Protein AF-A0A090RMS3-F1 (afdb_monomer_lite)

Structure (mmCIF, N/CA/C/O backbone):
data_AF-A0A090RMS3-F1
#
_entry.id   AF-A0A090RMS3-F1
#
loop_
_atom_site.group_PDB
_atom_site.id
_atom_site.type_symbol
_atom_site.label_atom_id
_atom_site.label_alt_id
_atom_site.label_comp_id
_atom_site.label_asym_id
_atom_site.label_entity_id
_atom_site.label_seq_id
_atom_site.pdbx_PDB_ins_code
_atom_site.Cartn_x
_atom_site.Cartn_y
_atom_site.Cartn_z
_atom_site.occupancy
_atom_site.B_iso_or_equiv
_atom_site.auth_seq_id
_atom_site.auth_comp_id
_atom_site.auth_asym_id
_atom_site.auth_atom_id
_atom_site.pdbx_PDB_model_num
ATOM 1 N N . MET A 1 1 ? 6.002 -16.166 -21.044 1.00 26.89 1 MET A N 1
ATOM 2 C CA . MET A 1 1 ? 5.099 -15.813 -19.920 1.00 26.89 1 MET A CA 1
ATOM 3 C C . MET A 1 1 ? 5.908 -15.580 -18.630 1.00 26.89 1 MET A C 1
ATOM 5 O O . MET A 1 1 ? 5.354 -15.642 -17.543 1.00 26.89 1 MET A O 1
ATOM 9 N N . ASP A 1 2 ? 7.188 -15.193 -18.742 1.00 26.11 2 ASP A N 1
ATOM 10 C CA . ASP A 1 2 ? 8.171 -15.178 -17.636 1.00 26.11 2 ASP A CA 1
ATOM 11 C C . ASP A 1 2 ? 8.419 -13.795 -17.006 1.00 26.11 2 ASP A C 1
ATOM 13 O O . ASP A 1 2 ? 9.359 -13.600 -16.235 1.00 26.11 2 ASP A O 1
ATOM 17 N N . ASN A 1 3 ? 7.560 -12.822 -17.318 1.00 30.72 3 ASN A N 1
ATOM 18 C CA . ASN A 1 3 ? 7.738 -11.411 -16.959 1.00 30.72 3 ASN A CA 1
ATOM 19 C C . ASN A 1 3 ? 7.060 -11.007 -15.637 1.00 30.72 3 ASN A C 1
ATOM 21 O O . ASN A 1 3 ? 7.037 -9.831 -15.305 1.00 30.72 3 ASN A O 1
ATOM 25 N N . ILE A 1 4 ? 6.468 -11.935 -14.881 1.00 33.97 4 ILE A N 1
ATOM 26 C CA . ILE A 1 4 ? 5.675 -11.594 -13.681 1.00 33.97 4 ILE A CA 1
ATOM 27 C C . ILE A 1 4 ? 6.559 -11.519 -12.416 1.00 33.97 4 ILE A C 1
ATOM 29 O O . ILE A 1 4 ? 6.212 -10.837 -11.455 1.00 33.97 4 ILE A O 1
ATOM 33 N N . ALA A 1 5 ? 7.732 -12.162 -12.421 1.00 37.56 5 ALA A N 1
ATOM 34 C CA . ALA A 1 5 ? 8.555 -12.384 -11.225 1.00 37.56 5 ALA A CA 1
ATOM 35 C C . ALA A 1 5 ? 9.869 -11.581 -11.176 1.00 37.56 5 ALA A C 1
ATOM 37 O O . ALA A 1 5 ? 10.739 -11.903 -10.373 1.00 37.56 5 ALA A O 1
ATOM 38 N N . ARG A 1 6 ? 10.059 -10.592 -12.061 1.00 45.12 6 ARG A N 1
ATOM 39 C CA . ARG A 1 6 ? 11.358 -9.901 -12.218 1.00 45.12 6 ARG A CA 1
ATOM 40 C C . ARG A 1 6 ? 11.391 -8.489 -11.636 1.00 45.12 6 ARG A C 1
ATOM 42 O O . ARG A 1 6 ? 12.469 -7.946 -11.428 1.00 45.12 6 ARG A O 1
ATOM 49 N N . GLY A 1 7 ? 10.220 -7.948 -11.305 1.00 41.78 7 GLY A N 1
ATOM 50 C CA . GLY A 1 7 ? 10.084 -6.725 -10.530 1.00 41.78 7 GLY A CA 1
ATOM 51 C C . GLY A 1 7 ? 9.006 -5.779 -11.052 1.00 41.78 7 GLY A C 1
ATOM 52 O O . GLY A 1 7 ? 8.755 -5.684 -12.259 1.00 41.78 7 GLY A O 1
ATOM 53 N N . ASN A 1 8 ? 8.330 -5.100 -10.128 1.00 48.28 8 ASN A N 1
ATOM 54 C CA . ASN A 1 8 ? 7.220 -4.182 -10.407 1.00 48.28 8 ASN A CA 1
ATOM 55 C C . ASN A 1 8 ? 7.571 -2.712 -10.104 1.00 48.28 8 ASN A C 1
ATOM 57 O O . ASN A 1 8 ? 6.679 -1.864 -10.072 1.00 48.28 8 ASN A O 1
ATOM 61 N N . GLY A 1 9 ? 8.850 -2.404 -9.859 1.00 46.12 9 GLY A N 1
ATOM 62 C CA . GLY A 1 9 ? 9.309 -1.092 -9.395 1.00 46.12 9 GLY A CA 1
ATOM 63 C C . GLY A 1 9 ? 9.297 -0.913 -7.871 1.00 46.12 9 GLY A C 1
ATOM 64 O O . GLY A 1 9 ? 9.899 0.033 -7.369 1.00 46.12 9 GLY A O 1
ATOM 65 N N . TRP A 1 10 ? 8.614 -1.785 -7.120 1.00 44.09 10 TRP A N 1
ATOM 66 C CA . TRP A 1 10 ? 8.520 -1.702 -5.655 1.00 44.09 10 TRP A CA 1
ATOM 67 C C . TRP A 1 10 ? 9.470 -2.706 -5.001 1.00 44.09 10 TRP A C 1
ATOM 69 O O . TRP A 1 10 ? 10.186 -2.375 -4.054 1.00 44.09 10 TRP A O 1
ATOM 79 N N . ILE A 1 11 ? 9.474 -3.924 -5.546 1.00 47.50 11 ILE A N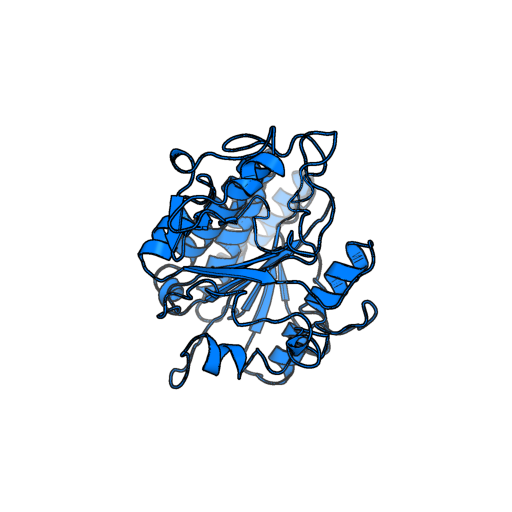 1
ATOM 80 C CA . ILE A 1 11 ? 10.413 -5.001 -5.251 1.00 47.50 11 ILE A CA 1
ATOM 81 C C . ILE A 1 11 ? 10.989 -5.437 -6.587 1.00 47.50 11 ILE A C 1
ATOM 83 O O . ILE A 1 11 ? 10.237 -5.783 -7.497 1.00 47.50 11 ILE A O 1
ATOM 87 N N . GLU A 1 12 ? 12.309 -5.418 -6.693 1.00 50.00 12 GLU A N 1
ATOM 88 C CA . GLU A 1 12 ? 13.023 -5.799 -7.908 1.00 50.00 12 GLU A CA 1
ATOM 89 C C . GLU A 1 12 ? 13.744 -7.120 -7.660 1.00 50.00 12 GLU A C 1
ATOM 91 O O . GLU A 1 12 ? 14.338 -7.306 -6.597 1.00 50.00 12 GLU A O 1
ATOM 96 N N . ARG A 1 13 ? 13.681 -8.070 -8.597 1.00 46.72 13 ARG A N 1
ATOM 97 C CA . ARG A 1 13 ? 14.414 -9.331 -8.449 1.00 46.72 13 ARG A CA 1
ATOM 98 C C . ARG A 1 13 ? 15.858 -9.139 -8.879 1.00 46.72 13 ARG A C 1
ATOM 100 O O . ARG A 1 13 ? 16.141 -8.760 -10.008 1.00 46.72 13 ARG A O 1
ATOM 107 N N . GLY A 1 14 ? 16.771 -9.517 -8.005 1.00 44.31 14 GLY A N 1
ATOM 108 C CA . GLY A 1 14 ? 18.167 -9.731 -8.322 1.00 44.31 14 GLY A CA 1
ATOM 109 C C . GLY A 1 14 ? 18.814 -10.768 -7.414 1.00 44.31 14 GLY A C 1
ATOM 110 O O . GLY A 1 14 ? 19.308 -10.366 -6.366 1.00 44.31 14 GLY A O 1
ATOM 111 N N . GLY A 1 15 ? 18.777 -12.045 -7.837 1.00 41.50 15 GLY A N 1
ATOM 112 C CA . GLY A 1 15 ? 19.202 -13.289 -7.159 1.00 41.50 15 GLY A CA 1
ATOM 113 C C . GLY A 1 15 ? 20.584 -13.282 -6.466 1.00 41.50 15 GLY A C 1
ATOM 114 O O . GLY A 1 15 ? 21.172 -12.245 -6.165 1.00 41.50 15 GLY A O 1
ATOM 115 N N . ALA A 1 16 ? 21.174 -14.464 -6.243 1.00 40.12 16 ALA A N 1
ATOM 116 C CA . ALA A 1 16 ? 22.593 -14.558 -5.845 1.00 40.12 16 ALA A CA 1
ATOM 117 C C . ALA A 1 16 ? 23.506 -13.796 -6.838 1.00 40.12 16 ALA A C 1
ATOM 119 O O . ALA A 1 16 ? 24.461 -13.125 -6.441 1.00 40.12 16 ALA A O 1
ATOM 120 N N . GLN A 1 17 ? 23.100 -13.794 -8.110 1.00 49.03 17 GLN A N 1
ATOM 121 C CA . GLN A 1 17 ? 23.452 -12.824 -9.141 1.00 49.03 17 GLN A CA 1
ATOM 122 C C . GLN A 1 17 ? 22.177 -12.075 -9.553 1.00 49.03 17 GLN A C 1
ATOM 124 O O . GLN A 1 17 ? 21.109 -12.675 -9.669 1.00 49.03 17 GLN A O 1
ATOM 129 N N . PHE A 1 18 ? 22.278 -10.759 -9.723 1.00 58.44 18 PHE A N 1
ATOM 130 C CA . PHE A 1 18 ? 21.165 -9.916 -10.151 1.00 58.44 18 PHE A CA 1
ATOM 131 C C . PHE A 1 18 ? 20.670 -10.374 -11.538 1.00 58.44 18 PHE A C 1
ATOM 133 O O . PHE A 1 18 ? 21.512 -10.663 -12.383 1.00 58.44 18 PHE A O 1
ATOM 140 N N . ASP A 1 19 ? 19.354 -10.504 -11.764 1.00 64.19 19 ASP A N 1
ATOM 141 C CA . ASP A 1 19 ? 18.813 -11.054 -13.021 1.00 64.19 19 ASP A CA 1
ATOM 142 C C . ASP A 1 19 ? 19.238 -10.157 -14.196 1.00 64.19 19 ASP A C 1
ATOM 144 O O . ASP A 1 19 ? 18.819 -9.004 -14.286 1.00 64.19 19 ASP A O 1
ATOM 148 N N . GLU A 1 20 ? 20.098 -10.657 -15.087 1.00 66.75 20 GLU A N 1
ATOM 149 C CA . GLU A 1 20 ? 20.646 -9.864 -16.195 1.00 66.75 20 GLU A CA 1
ATOM 150 C C . GLU A 1 20 ? 19.565 -9.408 -17.185 1.00 66.75 20 GLU A C 1
ATOM 152 O O . GLU A 1 20 ? 19.703 -8.369 -17.837 1.00 66.75 20 GLU A O 1
ATOM 157 N N . ASP A 1 21 ? 18.455 -10.141 -17.278 1.00 74.62 21 ASP A N 1
ATOM 158 C CA . ASP A 1 21 ? 17.339 -9.771 -18.140 1.00 74.62 21 ASP A CA 1
ATOM 159 C C . ASP A 1 21 ? 16.498 -8.627 -17.551 1.00 74.62 21 ASP A C 1
ATOM 161 O O . ASP A 1 21 ? 15.764 -7.979 -18.299 1.00 74.62 21 ASP A O 1
ATOM 165 N N . TYR A 1 22 ? 16.604 -8.326 -16.249 1.00 77.31 22 TYR A N 1
ATOM 166 C CA . TYR A 1 22 ? 15.941 -7.157 -15.654 1.00 77.31 22 TYR A CA 1
ATOM 167 C C . TYR A 1 22 ? 16.378 -5.865 -16.351 1.00 77.31 22 TYR A C 1
ATOM 169 O O . TYR A 1 22 ? 15.537 -5.056 -16.744 1.00 77.31 22 TYR A O 1
ATOM 177 N N . TYR A 1 23 ? 17.683 -5.704 -16.591 1.00 82.38 23 TYR A N 1
ATOM 178 C CA . TYR A 1 23 ? 18.215 -4.532 -17.291 1.00 82.38 23 TYR A CA 1
ATOM 179 C C . TYR A 1 23 ? 17.787 -4.489 -18.761 1.00 82.38 23 TYR A C 1
ATOM 181 O O . TYR A 1 23 ? 17.567 -3.407 -19.301 1.00 82.38 23 TYR A O 1
ATOM 189 N N . LYS A 1 24 ? 17.605 -5.652 -19.403 1.00 84.88 24 LYS A N 1
ATOM 190 C CA . LYS A 1 24 ? 17.073 -5.726 -20.775 1.00 84.88 24 LYS A CA 1
ATOM 191 C C . LYS A 1 24 ? 15.608 -5.294 -20.836 1.00 84.88 24 LYS A C 1
ATOM 193 O O . LYS A 1 24 ? 15.201 -4.653 -21.798 1.00 84.88 24 LYS A O 1
ATOM 198 N N . LEU A 1 25 ? 14.820 -5.642 -19.818 1.00 85.06 25 LEU A N 1
ATOM 199 C CA . LEU A 1 25 ? 13.408 -5.269 -19.713 1.00 85.06 25 LEU A CA 1
ATOM 200 C C . LEU A 1 25 ? 13.214 -3.798 -19.318 1.00 85.06 25 LEU A C 1
ATOM 202 O O . LEU A 1 25 ? 12.207 -3.205 -19.697 1.00 85.06 25 LEU A O 1
ATOM 206 N N . ARG A 1 26 ? 14.155 -3.206 -18.574 1.00 86.88 26 ARG A N 1
ATOM 207 C CA . ARG A 1 26 ? 14.083 -1.825 -18.067 1.00 86.88 26 ARG A CA 1
ATOM 208 C C . ARG A 1 26 ? 15.324 -1.011 -18.458 1.00 86.88 26 ARG A C 1
ATOM 210 O O . ARG A 1 26 ? 16.092 -0.613 -17.584 1.00 86.88 26 ARG A O 1
ATOM 217 N N . PRO A 1 27 ? 15.543 -0.743 -19.754 1.00 87.81 27 PRO A N 1
ATOM 218 C CA . PRO A 1 27 ? 16.773 -0.110 -20.222 1.00 87.81 27 PRO A CA 1
ATOM 219 C C . PRO A 1 27 ? 17.002 1.300 -19.659 1.00 87.81 27 PRO A C 1
ATOM 221 O O . PRO A 1 27 ? 18.153 1.722 -19.577 1.00 87.81 27 PRO A O 1
ATOM 224 N N . SER A 1 28 ? 15.950 2.039 -19.277 1.00 87.00 28 SER A N 1
ATOM 225 C CA . SER A 1 28 ? 16.085 3.402 -18.742 1.00 87.00 28 SER A CA 1
ATOM 226 C C . SER A 1 28 ? 15.627 3.564 -17.291 1.00 87.00 28 SER A C 1
ATOM 228 O O . SER A 1 28 ? 16.061 4.505 -16.623 1.00 87.00 28 SER A O 1
ATOM 230 N N . ILE A 1 29 ? 14.788 2.652 -16.788 1.00 86.62 29 ILE A N 1
ATOM 231 C CA . ILE A 1 29 ? 14.244 2.711 -15.420 1.00 86.62 29 ILE A CA 1
ATOM 232 C C . ILE A 1 29 ? 14.720 1.581 -14.495 1.00 86.62 29 ILE A C 1
ATOM 234 O O . ILE A 1 29 ? 14.183 1.431 -13.397 1.00 86.62 29 ILE A O 1
ATOM 238 N N . ALA A 1 30 ? 15.697 0.772 -14.909 1.00 87.56 30 ALA A N 1
ATOM 239 C CA . ALA A 1 30 ? 16.328 -0.203 -14.025 1.00 87.56 30 ALA A CA 1
ATOM 240 C C . ALA A 1 30 ? 17.118 0.490 -12.906 1.00 87.56 30 ALA A C 1
ATOM 242 O O . ALA A 1 30 ? 17.843 1.456 -13.147 1.00 87.56 30 ALA A O 1
ATOM 243 N N . MET A 1 31 ? 17.025 -0.047 -11.689 1.00 87.50 31 MET A N 1
ATOM 244 C CA . MET A 1 31 ? 17.943 0.290 -10.599 1.00 87.50 31 MET A CA 1
ATOM 245 C C . MET A 1 31 ? 19.070 -0.732 -10.518 1.00 87.50 31 MET A C 1
ATOM 247 O O . MET A 1 31 ? 18.846 -1.931 -10.692 1.00 87.50 31 MET A O 1
ATOM 251 N N . SER A 1 32 ? 20.277 -0.262 -10.220 1.00 85.88 32 SER A N 1
ATOM 252 C CA . SER A 1 32 ? 21.410 -1.143 -9.968 1.00 85.88 32 SER A CA 1
ATOM 253 C C . SER A 1 32 ? 21.335 -1.769 -8.572 1.00 85.88 32 SER A C 1
ATOM 255 O O . SER A 1 32 ? 20.678 -1.256 -7.663 1.00 85.88 32 SER A O 1
ATOM 257 N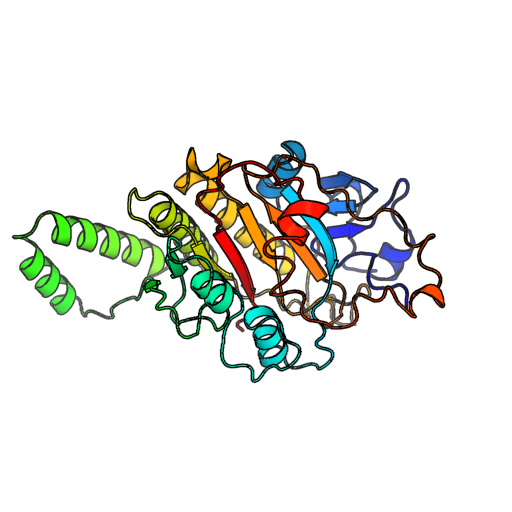 N . LYS A 1 33 ? 22.019 -2.902 -8.374 1.00 83.50 33 LYS A N 1
ATOM 258 C CA . LYS A 1 33 ? 21.998 -3.644 -7.100 1.00 83.50 33 LYS A CA 1
ATOM 259 C C . LYS A 1 33 ? 22.431 -2.787 -5.902 1.00 83.50 33 LYS A C 1
ATOM 261 O O . LYS A 1 33 ? 21.875 -2.935 -4.821 1.00 83.50 33 LYS A O 1
ATOM 266 N N . ASP A 1 34 ? 23.398 -1.896 -6.093 1.00 86.19 34 ASP A N 1
ATOM 267 C CA . ASP A 1 34 ? 23.923 -0.968 -5.083 1.00 86.19 34 ASP A CA 1
ATOM 268 C C . ASP A 1 34 ? 22.949 0.165 -4.716 1.00 86.19 34 ASP A C 1
ATOM 270 O O . ASP A 1 34 ? 23.066 0.756 -3.644 1.00 86.19 34 ASP A O 1
ATOM 274 N N . GLN A 1 35 ? 21.953 0.440 -5.563 1.00 87.56 35 GLN A N 1
ATOM 275 C CA . GLN A 1 35 ? 20.899 1.420 -5.286 1.00 87.56 35 GLN A CA 1
ATOM 276 C C . GLN A 1 35 ? 19.746 0.842 -4.454 1.00 87.56 35 GLN A C 1
ATOM 278 O O . GLN A 1 35 ? 18.932 1.599 -3.920 1.00 87.56 35 GLN A O 1
ATOM 283 N N . LEU A 1 36 ? 19.651 -0.485 -4.352 1.00 88.31 36 LEU A N 1
ATOM 284 C CA . LEU A 1 36 ? 18.554 -1.193 -3.700 1.00 88.31 36 LEU A CA 1
ATOM 285 C C . LEU A 1 36 ? 18.913 -1.603 -2.268 1.00 88.31 36 LEU A C 1
ATOM 287 O O . LEU A 1 36 ? 20.053 -1.930 -1.949 1.00 88.31 36 LEU A O 1
ATOM 291 N N . GLN A 1 37 ? 17.902 -1.643 -1.402 1.00 89.69 37 GLN A N 1
ATOM 292 C CA . GLN A 1 37 ? 18.026 -2.227 -0.068 1.00 89.69 37 GLN A CA 1
ATOM 293 C C . GLN A 1 37 ? 17.886 -3.757 -0.181 1.00 89.69 37 GLN A C 1
ATOM 295 O O . GLN A 1 37 ? 16.850 -4.229 -0.653 1.00 89.69 37 GLN A O 1
ATOM 300 N N . PRO A 1 38 ? 18.889 -4.559 0.207 1.00 87.75 38 PRO A N 1
ATOM 301 C CA . PRO A 1 38 ? 18.910 -5.987 -0.099 1.00 87.75 38 PRO A CA 1
ATOM 302 C C . PRO A 1 38 ? 17.873 -6.782 0.707 1.00 87.75 38 PRO A C 1
ATOM 304 O O . PRO A 1 38 ? 17.866 -6.771 1.935 1.00 87.75 38 PRO A O 1
ATOM 307 N N . LEU A 1 39 ? 17.031 -7.536 0.009 1.00 82.31 39 LEU A N 1
ATOM 308 C CA . LEU A 1 39 ? 16.129 -8.534 0.578 1.00 82.31 39 LEU A CA 1
ATOM 309 C C . LEU A 1 39 ? 16.715 -9.947 0.417 1.00 82.31 39 LEU A C 1
ATOM 311 O O . LEU A 1 39 ? 17.761 -10.154 -0.200 1.00 82.31 39 LEU A O 1
ATOM 315 N N . SER A 1 40 ? 16.035 -10.932 1.004 1.00 73.75 40 SER A N 1
ATOM 316 C CA . SER A 1 40 ? 16.360 -12.350 0.810 1.00 73.75 40 SER A CA 1
ATOM 317 C C . SER A 1 40 ? 16.178 -12.759 -0.649 1.00 73.75 40 SER A C 1
ATOM 319 O O . SER A 1 40 ? 15.520 -12.066 -1.425 1.00 73.75 40 SER A O 1
ATOM 321 N N . ASP A 1 41 ? 16.789 -13.890 -1.013 1.00 70.94 41 ASP A N 1
ATOM 322 C CA . ASP A 1 41 ? 16.543 -14.576 -2.288 1.00 70.94 41 ASP A CA 1
ATOM 323 C C . ASP A 1 41 ? 16.901 -13.758 -3.528 1.00 70.94 41 ASP A C 1
ATOM 325 O O . ASP A 1 41 ? 16.445 -14.011 -4.645 1.00 70.94 41 ASP A O 1
ATOM 329 N N . GLY A 1 42 ? 17.764 -12.773 -3.285 1.00 70.88 42 GLY A N 1
ATOM 330 C CA . GLY A 1 42 ? 18.124 -11.753 -4.226 1.00 70.88 42 GLY A CA 1
ATOM 331 C C . GLY A 1 42 ? 16.897 -11.029 -4.747 1.00 70.88 42 GLY A C 1
ATOM 332 O O . GLY A 1 42 ? 16.523 -11.122 -5.908 1.00 70.88 42 GLY A O 1
ATOM 333 N N . PHE A 1 43 ? 16.252 -10.297 -3.861 1.00 79.69 43 PHE A N 1
ATOM 334 C CA . PHE A 1 43 ? 15.389 -9.195 -4.234 1.00 79.69 43 PHE A CA 1
ATOM 335 C C . PHE A 1 43 ? 15.971 -7.912 -3.647 1.00 79.69 43 PHE A C 1
ATOM 337 O O . PHE A 1 43 ? 16.781 -7.943 -2.721 1.00 79.69 43 PHE A O 1
ATOM 344 N N . GLY A 1 44 ? 15.577 -6.773 -4.193 1.00 83.94 44 GLY A N 1
ATOM 345 C CA . GLY A 1 44 ? 15.928 -5.456 -3.697 1.00 83.94 44 GLY A CA 1
ATOM 346 C C . GLY A 1 44 ? 14.668 -4.650 -3.435 1.00 83.94 44 GLY A C 1
ATOM 347 O O . GLY A 1 44 ? 13.787 -4.563 -4.291 1.00 83.94 44 GLY A O 1
ATOM 348 N N . LEU A 1 45 ? 14.580 -4.061 -2.248 1.00 88.62 45 LEU A N 1
ATOM 349 C CA . LEU A 1 45 ? 13.550 -3.098 -1.902 1.00 88.62 45 LEU A CA 1
ATOM 350 C C . LEU A 1 45 ? 13.990 -1.703 -2.345 1.00 88.62 45 LEU A C 1
ATOM 352 O O . LEU A 1 45 ? 15.145 -1.308 -2.166 1.00 88.62 45 LEU A O 1
ATOM 356 N N . HIS A 1 46 ? 13.053 -0.937 -2.890 1.00 93.00 46 HIS A N 1
ATOM 357 C CA . HIS A 1 46 ? 13.311 0.437 -3.299 1.00 93.00 46 HIS A CA 1
ATOM 358 C C . HIS A 1 46 ? 13.832 1.299 -2.118 1.00 93.00 46 HIS A C 1
ATOM 360 O O . HIS A 1 46 ? 13.223 1.291 -1.044 1.00 93.00 46 HIS A O 1
ATOM 366 N N . PRO A 1 47 ? 14.893 2.119 -2.285 1.00 93.94 47 PRO A N 1
ATOM 367 C CA . PRO A 1 47 ? 15.544 2.852 -1.184 1.00 93.94 47 PRO A CA 1
ATOM 368 C C . PRO A 1 47 ? 14.679 3.936 -0.519 1.00 93.94 47 PRO A C 1
ATOM 370 O O . PRO A 1 47 ? 15.016 4.430 0.556 1.00 93.94 47 PRO A O 1
ATOM 373 N N . ALA A 1 48 ? 13.565 4.315 -1.145 1.00 95.06 48 ALA A N 1
ATOM 374 C CA . ALA A 1 48 ? 12.548 5.192 -0.554 1.00 95.06 48 ALA A CA 1
ATOM 375 C C . ALA A 1 48 ? 11.804 4.552 0.637 1.00 95.06 48 ALA A C 1
ATOM 377 O O . ALA A 1 48 ? 11.282 5.276 1.480 1.00 95.06 48 ALA A O 1
ATOM 378 N N . LEU A 1 49 ? 11.773 3.218 0.722 1.00 95.50 49 LEU A N 1
ATOM 379 C CA . LEU A 1 49 ? 11.087 2.447 1.764 1.00 95.50 49 LEU A CA 1
ATOM 380 C C . LEU A 1 49 ? 12.010 2.174 2.967 1.00 95.50 49 LEU A C 1
ATOM 382 O O . LEU A 1 49 ? 12.244 1.028 3.356 1.00 95.50 49 LEU A O 1
ATOM 386 N N . LYS A 1 50 ? 12.607 3.235 3.522 1.00 96.50 50 LYS A N 1
ATOM 387 C CA . LYS A 1 50 ? 13.655 3.130 4.551 1.00 96.50 50 LYS A CA 1
ATOM 388 C C . LYS A 1 50 ? 13.139 2.505 5.844 1.00 96.50 50 LYS A C 1
ATOM 390 O O . LYS A 1 50 ? 13.809 1.640 6.406 1.00 96.50 50 LYS A O 1
ATOM 395 N N . ASN A 1 51 ? 11.963 2.922 6.309 1.00 96.94 51 ASN A N 1
ATOM 396 C CA . ASN A 1 51 ? 11.377 2.403 7.542 1.00 96.94 51 ASN A CA 1
ATOM 397 C C . ASN A 1 51 ? 10.894 0.963 7.353 1.00 96.94 51 ASN A C 1
ATOM 399 O O . ASN A 1 51 ? 11.167 0.107 8.193 1.00 96.94 51 ASN A O 1
ATOM 403 N N . VAL A 1 52 ? 10.254 0.665 6.218 1.00 94.50 52 VAL A N 1
ATOM 404 C CA . VAL A 1 52 ? 9.840 -0.709 5.888 1.00 94.50 52 VAL A CA 1
ATOM 405 C C . VAL A 1 52 ? 11.047 -1.644 5.815 1.00 94.50 52 VAL A C 1
ATOM 407 O O . VAL A 1 52 ? 10.978 -2.764 6.319 1.00 94.50 52 VAL A O 1
ATOM 410 N N . TYR A 1 53 ? 12.175 -1.192 5.260 1.00 94.75 53 TYR A N 1
ATOM 411 C CA . TYR A 1 53 ? 13.405 -1.981 5.252 1.00 94.75 53 TYR A CA 1
ATOM 412 C C . TYR A 1 53 ? 13.929 -2.267 6.666 1.00 94.75 53 TYR A C 1
ATOM 414 O O . TYR A 1 53 ? 14.249 -3.413 6.983 1.00 94.75 53 TYR A O 1
ATOM 422 N N . GLN A 1 54 ? 13.951 -1.265 7.552 1.00 95.38 54 GLN A N 1
ATOM 423 C CA . GLN A 1 54 ? 14.309 -1.482 8.958 1.00 95.38 54 GLN A CA 1
ATOM 424 C C . GLN A 1 54 ? 13.382 -2.508 9.626 1.00 95.38 54 GLN A C 1
ATOM 426 O O . GLN A 1 54 ? 13.838 -3.355 10.393 1.00 95.38 54 GLN A O 1
ATOM 431 N N . TRP A 1 55 ? 12.082 -2.480 9.321 1.00 92.81 55 TRP A N 1
ATOM 432 C CA . TRP A 1 55 ? 11.133 -3.460 9.853 1.00 92.81 55 TRP A CA 1
ATOM 433 C C . TRP A 1 55 ? 11.354 -4.849 9.269 1.00 92.81 55 TRP A C 1
ATOM 435 O O . TRP A 1 55 ? 11.265 -5.826 10.006 1.00 92.81 55 TRP A O 1
ATOM 445 N N . TYR A 1 56 ? 11.710 -4.957 7.990 1.00 88.38 56 TYR A N 1
ATOM 446 C CA . TYR A 1 56 ? 12.109 -6.225 7.382 1.00 88.38 56 TYR A CA 1
ATOM 447 C C . TYR A 1 56 ? 13.321 -6.827 8.111 1.00 88.38 56 TYR A C 1
ATOM 449 O O . TYR A 1 56 ? 13.276 -7.990 8.514 1.00 88.38 56 TYR A O 1
ATOM 457 N N . GLN A 1 57 ? 14.352 -6.021 8.398 1.00 90.25 57 GLN A N 1
ATOM 458 C CA . GLN A 1 57 ? 15.513 -6.449 9.194 1.00 90.25 57 GLN A CA 1
ATOM 459 C C . GLN A 1 57 ? 15.123 -6.894 10.617 1.00 90.25 57 GLN A C 1
ATOM 461 O O . GLN A 1 57 ? 15.727 -7.807 11.176 1.00 90.25 57 GLN A O 1
ATOM 466 N N . GLN A 1 58 ? 14.074 -6.294 11.186 1.00 89.44 58 GLN A N 1
ATOM 467 C CA . GLN A 1 58 ? 13.501 -6.651 12.490 1.00 89.44 58 GLN A CA 1
ATOM 468 C C . GLN A 1 58 ? 12.496 -7.817 12.427 1.00 89.44 58 GLN A C 1
ATOM 470 O O . GLN A 1 58 ? 11.893 -8.145 13.448 1.00 89.44 58 GLN A O 1
ATOM 475 N N . LYS A 1 59 ? 12.295 -8.449 11.260 1.00 85.62 59 LYS A N 1
ATOM 476 C CA . LYS A 1 59 ? 11.277 -9.494 11.014 1.00 85.62 59 LYS A CA 1
ATOM 477 C C . LYS A 1 59 ? 9.829 -9.026 11.243 1.00 85.62 59 LYS A C 1
ATOM 479 O O . LYS A 1 59 ? 8.940 -9.832 11.498 1.00 85.62 59 LYS A O 1
ATOM 484 N N . GLN A 1 60 ? 9.602 -7.722 11.115 1.00 85.81 60 GLN A N 1
ATOM 485 C CA . GLN A 1 60 ? 8.315 -7.026 11.217 1.00 85.81 60 GLN A CA 1
ATOM 486 C C . GLN A 1 60 ? 7.776 -6.571 9.851 1.00 85.81 60 GLN A C 1
ATOM 488 O O . GLN A 1 60 ? 6.822 -5.796 9.790 1.00 85.81 60 GLN A O 1
ATOM 493 N N . ALA A 1 61 ? 8.389 -7.017 8.753 1.00 86.19 61 ALA A N 1
ATOM 494 C CA . ALA A 1 61 ? 7.871 -6.850 7.402 1.00 86.19 61 ALA A CA 1
ATOM 495 C C . ALA A 1 61 ? 8.212 -8.068 6.535 1.00 86.19 61 ALA A C 1
ATOM 497 O O . ALA A 1 61 ? 9.247 -8.708 6.716 1.00 86.19 61 ALA A O 1
ATOM 498 N N . GLY A 1 62 ? 7.329 -8.368 5.592 1.00 82.25 62 GLY A N 1
ATOM 499 C CA . GLY A 1 62 ? 7.443 -9.423 4.601 1.00 82.25 62 GLY A CA 1
ATOM 500 C C . GLY A 1 62 ? 6.660 -9.051 3.348 1.00 82.25 62 GLY A C 1
ATOM 501 O O . GLY A 1 62 ? 5.816 -8.150 3.359 1.00 82.25 62 GLY A O 1
ATOM 502 N N . PHE A 1 63 ? 6.956 -9.744 2.255 1.00 78.44 63 PHE A N 1
ATOM 503 C CA . PHE A 1 63 ? 6.434 -9.390 0.945 1.00 78.44 63 PHE A CA 1
ATOM 504 C C . PHE A 1 63 ? 5.931 -10.629 0.213 1.00 78.44 63 PHE A C 1
ATOM 506 O O . PHE A 1 63 ? 6.541 -11.693 0.288 1.00 78.44 63 PHE A O 1
ATOM 513 N N . VAL A 1 64 ? 4.836 -10.477 -0.526 1.00 73.44 64 VAL A N 1
ATOM 514 C CA . VAL A 1 64 ? 4.340 -11.484 -1.465 1.00 73.44 64 VAL A CA 1
ATOM 515 C C . VAL A 1 64 ? 4.498 -10.907 -2.862 1.00 73.44 64 VAL A C 1
ATOM 517 O O . VAL A 1 64 ? 3.744 -10.022 -3.257 1.00 73.44 64 VAL A O 1
ATOM 520 N N . HIS A 1 65 ? 5.503 -11.377 -3.596 1.00 70.88 65 HIS A N 1
ATOM 521 C CA . HIS A 1 65 ? 5.732 -10.976 -4.982 1.00 70.88 65 HIS A CA 1
ATOM 522 C C . HIS A 1 65 ? 4.862 -11.810 -5.930 1.00 70.88 65 HIS A C 1
ATOM 524 O O . HIS A 1 65 ? 4.561 -12.970 -5.659 1.00 70.88 65 HIS A O 1
ATOM 530 N N . ALA A 1 66 ? 4.516 -11.221 -7.076 1.00 69.38 66 ALA A N 1
ATOM 531 C CA . ALA A 1 66 ? 3.837 -11.863 -8.196 1.00 69.38 66 ALA A CA 1
ATOM 532 C C . ALA A 1 66 ? 2.419 -12.306 -7.818 1.00 69.38 66 ALA A C 1
ATOM 534 O O . ALA A 1 66 ? 1.886 -13.276 -8.353 1.00 69.38 66 ALA A O 1
ATOM 535 N N . CYS A 1 67 ? 1.798 -11.563 -6.899 1.00 65.56 67 CYS A N 1
ATOM 536 C CA . CYS A 1 67 ? 0.395 -11.719 -6.563 1.00 65.56 67 CYS A CA 1
ATOM 537 C C . CYS A 1 67 ? -0.481 -10.891 -7.510 1.00 65.56 67 CYS A C 1
ATOM 539 O O . CYS A 1 67 ? -0.089 -9.815 -7.955 1.00 65.56 67 CYS A O 1
ATOM 541 N N . ALA A 1 68 ? -1.688 -11.382 -7.775 1.00 67.75 68 ALA A N 1
ATOM 542 C CA . ALA A 1 68 ? -2.732 -10.667 -8.498 1.00 67.75 68 ALA A CA 1
ATOM 543 C C . ALA A 1 68 ? -4.104 -11.184 -8.055 1.00 67.75 68 ALA A C 1
ATOM 545 O O . ALA A 1 68 ? -4.227 -12.318 -7.582 1.00 67.75 68 ALA A O 1
ATOM 546 N N . THR A 1 69 ? -5.143 -10.375 -8.253 1.00 71.06 69 THR A N 1
ATOM 547 C CA . THR A 1 69 ? -6.528 -10.849 -8.147 1.00 71.06 69 THR A CA 1
ATOM 548 C C . THR A 1 69 ? -6.862 -11.795 -9.309 1.00 71.06 69 THR A C 1
ATOM 550 O O . THR A 1 69 ? -6.049 -12.020 -10.208 1.00 71.06 69 THR A O 1
ATOM 553 N N . GLY A 1 70 ? -8.065 -12.376 -9.319 1.00 68.00 70 GLY A N 1
ATOM 554 C CA . GLY A 1 70 ? -8.564 -13.157 -10.459 1.00 68.00 70 GLY A CA 1
ATOM 555 C C . GLY A 1 70 ? -8.976 -12.310 -11.668 1.00 68.00 70 GLY A C 1
ATOM 556 O O . GLY A 1 70 ? -9.221 -12.862 -12.736 1.00 68.00 70 GLY A O 1
ATOM 557 N N . TYR A 1 71 ? -9.041 -10.988 -11.512 1.00 74.06 71 TYR A N 1
ATOM 558 C CA . TYR A 1 71 ? -9.533 -10.067 -12.526 1.00 74.06 71 TYR A CA 1
ATOM 559 C C . TYR A 1 71 ? -8.518 -9.888 -13.664 1.00 74.06 71 TYR A C 1
ATOM 561 O O . TYR A 1 71 ? -7.310 -9.802 -13.432 1.00 74.06 71 TYR A O 1
ATOM 569 N N . ARG A 1 72 ? -8.990 -9.913 -14.913 1.00 76.75 72 ARG A N 1
ATOM 570 C CA . ARG A 1 72 ? -8.132 -9.905 -16.117 1.00 76.75 72 ARG A CA 1
ATOM 571 C C . ARG A 1 72 ? -8.485 -8.815 -17.123 1.00 76.75 72 ARG A C 1
ATOM 573 O O . ARG A 1 72 ? -7.815 -8.704 -18.147 1.00 76.75 72 ARG A O 1
ATOM 580 N N . GLU A 1 73 ? -9.506 -8.019 -16.840 1.00 81.31 73 GLU A N 1
ATOM 581 C CA . GLU A 1 73 ? -9.867 -6.878 -17.675 1.00 81.31 73 GLU A CA 1
ATOM 582 C C . GLU A 1 73 ? -9.057 -5.630 -17.284 1.00 81.31 73 GLU A C 1
ATOM 584 O O . GLU A 1 73 ? -8.198 -5.670 -16.403 1.00 81.31 73 GLU A O 1
ATOM 589 N N . ARG A 1 74 ? -9.281 -4.517 -17.993 1.00 74.38 74 ARG A N 1
ATOM 590 C CA . ARG A 1 74 ? -8.461 -3.296 -17.887 1.00 74.38 74 ARG A CA 1
ATOM 591 C C . ARG A 1 74 ? -9.109 -2.161 -17.086 1.00 74.38 74 ARG A C 1
ATOM 593 O O . ARG A 1 74 ? -8.531 -1.081 -17.027 1.00 74.38 74 ARG A O 1
ATOM 600 N N . SER A 1 75 ? -10.283 -2.377 -16.489 1.00 83.44 75 SER A N 1
ATOM 601 C CA . SER A 1 75 ? -10.942 -1.367 -15.646 1.00 83.44 75 SER A CA 1
ATOM 602 C C . SER A 1 75 ? -10.390 -1.419 -14.220 1.00 83.44 75 SER A C 1
ATOM 604 O O . SER A 1 75 ? -10.571 -2.420 -13.524 1.00 83.44 75 SER A O 1
ATOM 606 N N . HIS A 1 76 ? -9.730 -0.336 -13.794 1.00 75.88 76 HIS A N 1
ATOM 607 C CA . HIS A 1 76 ? -9.252 -0.157 -12.416 1.00 75.88 76 HIS A CA 1
ATOM 608 C C . HIS A 1 76 ? -10.397 -0.181 -11.411 1.00 75.88 76 HIS A C 1
ATOM 610 O O . HIS A 1 76 ? -10.291 -0.847 -10.390 1.00 75.88 76 HIS A O 1
ATOM 616 N N . PHE A 1 77 ? -11.520 0.464 -11.735 1.00 83.88 77 PHE A N 1
ATOM 617 C CA . PHE A 1 77 ? -12.698 0.492 -10.869 1.00 83.88 77 PHE A CA 1
ATOM 618 C C . PHE A 1 77 ? -13.202 -0.915 -10.548 1.00 83.88 77 PHE A C 1
ATOM 620 O O . PHE A 1 77 ? -13.492 -1.228 -9.398 1.00 83.88 77 PHE A O 1
ATOM 627 N N . ASP A 1 78 ? -13.283 -1.786 -11.549 1.00 86.19 78 ASP A N 1
ATOM 628 C CA . ASP A 1 78 ? -13.802 -3.138 -11.354 1.00 86.19 78 ASP A CA 1
ATOM 629 C C . ASP A 1 78 ? -12.749 -4.070 -10.742 1.00 86.19 78 ASP A C 1
ATOM 631 O O . ASP A 1 78 ? -13.076 -4.886 -9.880 1.00 86.19 78 ASP A O 1
ATOM 635 N N . GLY A 1 79 ? -11.468 -3.889 -11.084 1.00 81.00 79 GLY A N 1
ATOM 636 C CA . GLY A 1 79 ? -10.364 -4.577 -10.413 1.00 81.00 79 GLY A CA 1
ATOM 637 C C . GLY A 1 79 ? -10.296 -4.247 -8.920 1.00 81.00 79 GLY A C 1
ATOM 638 O O . GLY A 1 79 ? -10.135 -5.150 -8.094 1.00 81.00 79 GLY A O 1
ATOM 639 N N . GLN A 1 80 ? -10.484 -2.973 -8.568 1.00 81.94 80 GLN A N 1
ATOM 640 C CA . GLN A 1 80 ? -10.566 -2.506 -7.189 1.00 81.94 80 GLN A CA 1
ATOM 641 C C . GLN A 1 80 ? -11.749 -3.161 -6.478 1.00 81.94 80 GLN A C 1
ATOM 643 O O . GLN A 1 80 ? -11.571 -3.731 -5.404 1.00 81.94 80 GLN A O 1
ATOM 648 N N . LYS A 1 81 ? -12.940 -3.169 -7.090 1.00 84.69 81 LYS A N 1
ATOM 649 C CA . LYS A 1 81 ? -14.103 -3.838 -6.494 1.00 84.69 81 LYS A CA 1
ATOM 650 C C . LYS A 1 81 ? -13.851 -5.324 -6.263 1.00 84.69 81 LYS A C 1
ATOM 652 O O . LYS A 1 81 ? -14.194 -5.821 -5.199 1.00 84.69 81 LYS A O 1
ATOM 657 N N . VAL A 1 82 ? -13.201 -6.021 -7.195 1.00 81.62 82 VAL A N 1
ATOM 658 C CA . VAL A 1 82 ? -12.800 -7.428 -7.025 1.00 81.62 82 VAL A CA 1
ATOM 659 C C . VAL A 1 82 ? -11.843 -7.610 -5.841 1.00 81.62 82 VAL A C 1
ATOM 661 O O . VAL A 1 82 ? -11.995 -8.555 -5.066 1.00 81.62 82 VAL A O 1
ATOM 664 N N . LEU A 1 83 ? -10.873 -6.712 -5.657 1.00 82.50 83 LEU A N 1
ATOM 665 C CA . LEU A 1 83 ? -9.973 -6.753 -4.502 1.00 82.50 83 LEU A CA 1
ATOM 666 C C . LEU A 1 83 ? -10.718 -6.490 -3.181 1.00 82.50 83 LEU A C 1
ATOM 668 O O . LEU A 1 83 ? -10.489 -7.174 -2.183 1.00 82.50 83 LEU A O 1
ATOM 672 N N . GLU A 1 84 ? -11.642 -5.534 -3.181 1.00 83.25 84 GLU A N 1
ATOM 673 C CA . GLU A 1 84 ? -12.368 -5.085 -1.993 1.00 83.25 84 GLU A CA 1
ATOM 674 C C . GLU A 1 84 ? -13.520 -6.008 -1.585 1.00 83.25 84 GLU A C 1
ATOM 676 O O . GLU A 1 84 ? -13.711 -6.304 -0.404 1.00 83.25 84 GLU A O 1
ATOM 681 N N . ASN A 1 85 ? -14.278 -6.533 -2.543 1.00 83.88 85 ASN A N 1
ATOM 682 C CA . ASN A 1 85 ? -15.315 -7.524 -2.277 1.00 83.88 85 ASN A CA 1
ATOM 683 C C . ASN A 1 85 ? -14.739 -8.939 -2.164 1.00 83.88 85 ASN A C 1
ATOM 685 O O . ASN A 1 85 ? -15.360 -9.801 -1.538 1.00 83.88 85 ASN A O 1
ATOM 689 N N . GLY A 1 86 ? -13.542 -9.183 -2.702 1.00 79.31 86 GLY A N 1
ATOM 690 C CA . GLY A 1 86 ? -12.835 -10.453 -2.589 1.00 79.31 86 GLY A CA 1
ATOM 691 C C . GLY A 1 86 ? -13.426 -11.604 -3.413 1.00 79.31 86 GLY A C 1
ATOM 692 O O . GLY A 1 86 ? -13.164 -12.778 -3.132 1.00 79.31 86 GLY A O 1
ATOM 693 N N . THR A 1 87 ? -14.264 -11.294 -4.393 1.00 80.56 87 THR A N 1
ATOM 694 C CA . THR A 1 87 ? -14.904 -12.256 -5.297 1.00 80.56 87 THR A CA 1
ATOM 695 C C . THR A 1 87 ? -14.303 -12.145 -6.699 1.00 80.56 87 THR A C 1
ATOM 697 O O . THR A 1 87 ? -13.342 -11.419 -6.914 1.00 80.56 87 THR A O 1
ATOM 700 N N . THR A 1 88 ? -14.818 -12.896 -7.668 1.00 79.19 88 THR A N 1
ATOM 701 C CA . THR A 1 88 ? -14.463 -12.713 -9.087 1.00 79.19 88 THR A CA 1
ATOM 702 C C . THR A 1 88 ? -15.390 -11.744 -9.811 1.00 79.19 88 THR A C 1
ATOM 704 O O . THR A 1 88 ? -15.133 -11.424 -10.965 1.00 79.19 88 THR A O 1
ATOM 707 N N . ASP A 1 89 ? -16.470 -11.320 -9.155 1.00 83.00 89 ASP A N 1
ATOM 708 C CA . ASP A 1 89 ? -17.500 -10.456 -9.710 1.00 83.00 89 ASP A CA 1
ATOM 709 C C . ASP A 1 89 ? -17.307 -9.025 -9.179 1.00 83.00 89 ASP A C 1
ATOM 711 O O . ASP A 1 89 ? -17.448 -8.796 -7.973 1.00 83.00 89 ASP A O 1
ATOM 715 N N . PRO A 1 90 ? -16.990 -8.038 -10.032 1.00 85.19 90 PRO A N 1
ATOM 716 C CA . PRO A 1 90 ? -16.837 -6.657 -9.591 1.00 85.19 90 PRO A CA 1
ATOM 717 C C . PRO A 1 90 ? -18.146 -6.036 -9.085 1.00 85.19 90 PRO A C 1
ATOM 719 O O . PRO A 1 90 ? -18.099 -5.020 -8.401 1.00 85.19 90 PRO A O 1
ATOM 722 N N . PHE A 1 91 ? -19.310 -6.624 -9.366 1.00 91.00 91 PHE A N 1
ATOM 723 C CA . PHE A 1 91 ? -20.608 -6.084 -8.953 1.00 91.00 91 PHE A CA 1
ATOM 724 C C . PHE A 1 91 ? -21.099 -6.622 -7.602 1.00 91.00 91 PHE A C 1
ATOM 726 O O . PHE A 1 91 ? -22.178 -6.245 -7.144 1.00 91.00 91 PHE A O 1
ATOM 733 N N . GLY A 1 92 ? -20.299 -7.453 -6.924 1.00 88.81 92 GLY A N 1
ATOM 734 C CA . GLY A 1 92 ? -20.583 -7.908 -5.566 1.00 88.81 92 GLY A CA 1
ATOM 735 C C . GLY A 1 92 ? -20.710 -6.726 -4.585 1.00 88.81 92 GLY A C 1
ATOM 736 O O . GLY A 1 92 ? -19.735 -5.988 -4.426 1.00 88.81 92 GLY A O 1
ATOM 737 N N . PRO A 1 93 ? -21.854 -6.556 -3.890 1.00 91.12 93 PRO A N 1
ATOM 738 C CA . PRO A 1 93 ? -22.141 -5.349 -3.106 1.00 91.12 93 PRO A CA 1
ATOM 739 C C . PRO A 1 93 ? -21.555 -5.367 -1.687 1.00 91.12 93 PRO A C 1
ATOM 741 O O . PRO A 1 93 ? -21.644 -4.374 -0.973 1.00 91.12 93 PRO A O 1
ATOM 744 N N . ILE A 1 94 ? -20.990 -6.498 -1.253 1.00 88.06 94 ILE A N 1
ATOM 745 C CA . ILE A 1 94 ? -20.507 -6.690 0.117 1.00 88.06 94 ILE A CA 1
ATOM 746 C C . ILE A 1 94 ? -18.993 -6.887 0.109 1.00 88.06 94 ILE A C 1
ATOM 748 O O . ILE A 1 94 ? -18.474 -7.816 -0.517 1.00 88.06 94 ILE A O 1
ATOM 752 N N . GLY A 1 95 ? -18.300 -6.063 0.885 1.00 87.75 95 GLY A N 1
ATOM 753 C CA . GLY A 1 95 ? -16.874 -6.150 1.154 1.00 87.75 95 GLY A CA 1
ATOM 754 C C . GLY A 1 95 ? -16.472 -7.404 1.912 1.00 87.75 95 GLY A C 1
ATOM 755 O O . GLY A 1 95 ? -17.185 -7.868 2.808 1.00 87.75 95 GLY A O 1
ATOM 756 N N . TRP A 1 96 ? -15.298 -7.961 1.611 1.00 83.88 96 TRP A N 1
ATOM 757 C CA . TRP A 1 96 ? -14.853 -9.154 2.333 1.00 83.88 96 TRP A CA 1
ATOM 758 C C . TRP A 1 96 ? -14.531 -8.874 3.802 1.00 83.88 96 TRP A C 1
ATOM 760 O O . TRP A 1 96 ? -14.738 -9.758 4.637 1.00 83.88 96 TRP A O 1
ATOM 770 N N . MET A 1 97 ? -14.080 -7.660 4.141 1.00 82.62 97 MET A N 1
ATOM 771 C CA . MET A 1 97 ? -13.849 -7.286 5.536 1.00 82.62 97 MET A CA 1
ATOM 772 C C . MET A 1 97 ? -15.178 -7.149 6.278 1.00 82.62 97 MET A C 1
ATOM 774 O O . MET A 1 97 ? -15.279 -7.596 7.416 1.00 82.62 97 MET A O 1
ATOM 778 N N . ASN A 1 98 ? -16.227 -6.630 5.633 1.00 89.06 98 ASN A N 1
ATOM 779 C CA . ASN A 1 98 ? -17.559 -6.609 6.241 1.00 89.06 98 ASN A CA 1
ATOM 780 C C . ASN A 1 98 ? -18.079 -8.028 6.522 1.00 89.06 98 ASN A C 1
ATOM 782 O O . ASN A 1 98 ? -18.517 -8.320 7.635 1.00 89.06 98 ASN A O 1
ATOM 786 N N . ARG A 1 99 ? -17.912 -8.958 5.567 1.00 86.81 99 ARG A N 1
ATOM 787 C CA . ARG A 1 99 ? -18.225 -10.381 5.801 1.00 86.81 99 ARG A CA 1
ATOM 788 C C . ARG A 1 99 ? -17.412 -10.971 6.952 1.00 86.81 99 ARG A C 1
ATOM 790 O O . ARG A 1 99 ? -17.939 -11.770 7.718 1.00 86.81 99 ARG A O 1
ATOM 797 N N . PHE A 1 100 ? -16.143 -10.589 7.097 1.00 81.31 100 PHE A N 1
ATOM 798 C CA . PHE A 1 100 ? -15.325 -11.013 8.233 1.00 81.31 100 PHE A CA 1
ATOM 799 C C . PHE A 1 100 ? -15.874 -10.477 9.563 1.00 81.31 100 PHE A C 1
ATOM 801 O O . PHE A 1 100 ? -16.050 -11.265 10.496 1.00 81.31 100 PHE A O 1
ATOM 808 N N . LEU A 1 101 ? -16.209 -9.184 9.634 1.00 80.94 101 LEU A N 1
ATOM 809 C CA . LEU A 1 101 ? -16.816 -8.555 10.812 1.00 80.94 101 LEU A CA 1
ATOM 810 C C . LEU A 1 101 ? -18.115 -9.259 11.227 1.00 80.94 101 LEU A C 1
ATOM 812 O O . LEU A 1 101 ? -18.343 -9.467 12.417 1.00 80.94 101 LEU A O 1
ATOM 816 N N . ALA A 1 102 ? -18.919 -9.718 10.263 1.00 82.75 102 ALA A N 1
ATOM 817 C CA . ALA A 1 102 ? -20.152 -10.460 10.535 1.00 82.75 102 ALA A CA 1
ATOM 818 C C . ALA A 1 102 ? -19.906 -11.792 11.267 1.00 82.75 102 ALA A C 1
ATOM 820 O O . ALA A 1 102 ? -20.786 -12.277 11.968 1.00 82.75 102 ALA A O 1
ATOM 821 N N . THR A 1 103 ? -18.708 -12.373 11.140 1.00 79.50 103 THR A N 1
ATOM 822 C CA . THR A 1 103 ? -18.316 -13.604 11.852 1.00 79.50 103 THR A CA 1
ATOM 823 C C . THR A 1 103 ? -17.598 -13.342 13.178 1.00 79.50 103 THR A C 1
ATOM 825 O O . THR A 1 103 ? -17.322 -14.287 13.916 1.00 79.50 103 THR A O 1
ATOM 828 N N . GLN A 1 104 ? -17.245 -12.086 13.472 1.00 74.69 104 GLN A N 1
ATOM 829 C CA . GLN A 1 104 ? -16.438 -11.686 14.625 1.00 74.69 104 GLN A CA 1
ATOM 830 C C . GLN A 1 104 ? -17.075 -10.475 15.325 1.00 74.69 104 GLN A C 1
ATOM 832 O O . GLN A 1 104 ? -16.543 -9.370 15.283 1.00 74.69 104 GLN A O 1
ATOM 837 N N . HIS A 1 105 ? -18.205 -10.686 16.005 1.00 70.69 105 HIS A N 1
ATOM 838 C CA . HIS A 1 105 ? -19.032 -9.613 16.584 1.00 70.69 105 HIS A CA 1
ATOM 839 C C . HIS A 1 105 ? -18.335 -8.703 17.616 1.00 70.69 105 HIS A C 1
ATOM 841 O O . HIS A 1 105 ? -18.860 -7.645 17.944 1.00 70.69 105 HIS A O 1
ATOM 847 N N . SER A 1 106 ? -17.166 -9.092 18.138 1.00 76.19 106 SER A N 1
ATOM 848 C CA . SER A 1 106 ? -16.351 -8.254 19.031 1.00 76.19 106 SER A CA 1
ATOM 849 C C . SER A 1 106 ? -15.423 -7.281 18.295 1.00 76.19 106 SER A C 1
ATOM 851 O O . SER A 1 106 ? -14.735 -6.488 18.937 1.00 76.19 106 SER A O 1
ATOM 853 N N . GLN A 1 107 ? -15.346 -7.362 16.965 1.00 74.81 107 GLN A N 1
ATOM 854 C CA . GLN A 1 107 ? -14.487 -6.513 16.149 1.00 74.81 107 GLN A CA 1
ATOM 855 C C . GLN A 1 107 ? -15.245 -5.273 15.673 1.00 74.81 107 GLN A C 1
ATOM 857 O O . GLN A 1 107 ? -16.410 -5.336 15.293 1.00 74.81 107 GLN A O 1
ATOM 862 N N . GLN A 1 108 ? -14.553 -4.140 15.679 1.00 84.31 108 GLN A N 1
ATOM 863 C CA . GLN A 1 108 ? -15.043 -2.847 15.230 1.00 84.31 108 GLN A CA 1
ATOM 864 C C . GLN A 1 108 ? -14.069 -2.285 14.201 1.00 84.31 108 GLN A C 1
ATOM 866 O O . GLN A 1 108 ? -12.866 -2.173 14.460 1.00 84.31 108 GLN A O 1
ATOM 871 N N . ALA A 1 109 ? -14.601 -1.913 13.041 1.00 86.81 109 ALA A N 1
ATOM 872 C CA . ALA A 1 109 ? -13.830 -1.292 11.979 1.00 86.81 109 ALA A CA 1
ATOM 873 C C . ALA A 1 109 ? -14.110 0.209 11.875 1.00 86.81 109 ALA A C 1
ATOM 875 O O . ALA A 1 109 ? -15.201 0.680 12.204 1.00 86.81 109 ALA A O 1
ATOM 876 N N . ILE A 1 110 ? -13.124 0.937 11.359 1.00 89.06 110 ILE A N 1
ATOM 877 C CA . ILE A 1 110 ? -13.263 2.318 10.911 1.00 89.06 110 ILE A CA 1
ATOM 878 C C . ILE A 1 110 ? -12.671 2.484 9.508 1.00 89.06 110 ILE A C 1
ATOM 880 O O . ILE A 1 110 ? -11.569 2.010 9.229 1.00 89.06 110 ILE A O 1
ATOM 884 N N . ALA A 1 111 ? -13.387 3.164 8.621 1.00 90.00 111 ALA A N 1
ATOM 885 C CA . ALA A 1 111 ? -12.849 3.655 7.359 1.00 90.00 111 ALA A CA 1
ATOM 886 C C . ALA A 1 111 ? -12.259 5.056 7.567 1.00 90.00 111 ALA A C 1
ATOM 888 O O . ALA A 1 111 ? -12.948 5.950 8.053 1.00 90.00 111 ALA A O 1
ATOM 889 N N . ILE A 1 112 ? -10.995 5.257 7.206 1.00 87.81 112 ILE A N 1
ATOM 890 C CA . ILE A 1 112 ? -10.326 6.563 7.231 1.00 87.81 112 ILE A CA 1
ATOM 891 C C . ILE A 1 112 ? -10.283 7.101 5.802 1.00 87.81 112 ILE A C 1
ATOM 893 O O . ILE A 1 112 ? -9.238 7.139 5.152 1.00 87.81 112 ILE A O 1
ATOM 897 N N . ASP A 1 113 ? -11.461 7.438 5.294 1.00 82.00 113 ASP A N 1
ATOM 898 C CA . ASP A 1 113 ? -11.677 7.962 3.950 1.00 82.00 113 ASP A CA 1
ATOM 899 C C . ASP A 1 113 ? -12.957 8.816 3.933 1.00 82.00 113 ASP A C 1
ATOM 901 O O . ASP A 1 113 ? -13.832 8.694 4.791 1.00 82.00 113 ASP A O 1
ATOM 905 N N . SER A 1 114 ? -13.033 9.715 2.957 1.00 76.62 114 SER A N 1
ATOM 906 C CA . SER A 1 114 ? -14.150 10.617 2.659 1.00 76.62 114 SER A CA 1
ATOM 907 C C . SER A 1 114 ? -15.468 9.901 2.341 1.00 76.62 114 SER A C 1
ATOM 909 O O . SER A 1 114 ? -16.534 10.502 2.448 1.00 76.62 114 SER A O 1
ATOM 911 N N . GLY A 1 115 ? -15.412 8.619 1.982 1.00 79.12 115 GLY A N 1
ATOM 912 C CA . GLY A 1 115 ? -16.571 7.753 1.803 1.00 79.12 115 GLY A CA 1
ATOM 913 C C . GLY A 1 115 ? -16.325 6.375 2.407 1.00 79.12 115 GLY A C 1
ATOM 914 O O . GLY A 1 115 ? -15.234 6.075 2.885 1.00 79.12 115 GLY A O 1
ATOM 915 N N . MET A 1 116 ? -17.346 5.520 2.381 1.00 87.44 116 MET A N 1
ATOM 916 C CA . MET A 1 116 ? -17.208 4.133 2.820 1.00 87.44 116 MET A CA 1
ATOM 917 C C . MET A 1 116 ? -16.623 3.293 1.672 1.00 87.44 116 MET A C 1
ATOM 919 O O . MET A 1 116 ? -17.310 3.151 0.661 1.00 87.44 116 MET A O 1
ATOM 923 N N . PRO A 1 117 ? -15.409 2.726 1.773 1.00 88.69 117 PRO A N 1
ATOM 924 C CA . PRO A 1 117 ? -14.860 1.869 0.722 1.00 88.69 117 PRO A CA 1
ATOM 925 C C . PRO A 1 117 ? -15.563 0.503 0.708 1.00 88.69 117 PRO A C 1
ATOM 927 O O . PRO A 1 117 ? -15.979 0.012 1.764 1.00 88.69 117 PRO A O 1
ATOM 930 N N . LEU A 1 118 ? -15.689 -0.132 -0.468 1.00 88.31 118 LEU A N 1
ATOM 931 C CA . LEU A 1 118 ? -16.475 -1.365 -0.651 1.00 88.31 118 LEU A CA 1
ATOM 932 C C . LEU A 1 118 ? -15.998 -2.471 0.285 1.00 88.31 118 LEU A C 1
ATOM 934 O O . LEU A 1 118 ? -16.818 -3.228 0.788 1.00 88.31 118 LEU A O 1
ATOM 938 N N . ILE A 1 119 ? -14.703 -2.517 0.600 1.00 86.69 119 ILE A N 1
ATOM 939 C CA . ILE A 1 119 ? -14.103 -3.549 1.454 1.00 86.69 119 ILE A CA 1
ATOM 940 C C . ILE A 1 119 ? -14.777 -3.700 2.821 1.00 86.69 119 ILE A C 1
ATOM 942 O O . ILE A 1 119 ? -14.837 -4.812 3.352 1.00 86.69 119 ILE A O 1
ATOM 946 N N . VAL A 1 120 ? -15.345 -2.617 3.356 1.00 88.06 120 VAL A N 1
ATOM 947 C CA . VAL A 1 120 ? -16.083 -2.584 4.627 1.00 88.06 120 VAL A CA 1
ATOM 948 C C . VAL A 1 120 ? -17.575 -2.280 4.463 1.00 88.06 120 VAL A C 1
ATOM 950 O O . VAL A 1 120 ? -18.271 -2.190 5.471 1.00 88.06 120 VAL A O 1
ATOM 953 N N . GLN A 1 121 ? -18.102 -2.188 3.240 1.00 92.62 121 GLN A N 1
ATOM 954 C CA . GLN A 1 121 ? -19.546 -2.085 3.004 1.00 92.62 121 GLN A CA 1
ATOM 955 C C . GLN A 1 121 ? -20.241 -3.444 3.179 1.00 92.62 121 GLN A C 1
ATOM 957 O O . GLN A 1 121 ? -19.711 -4.482 2.778 1.00 92.62 121 GLN A O 1
ATOM 962 N N . GLY A 1 122 ? -21.433 -3.441 3.774 1.00 92.38 122 GLY A N 1
ATOM 963 C CA . GLY A 1 122 ? -22.255 -4.631 3.997 1.00 92.38 122 GLY A CA 1
ATOM 964 C C . GLY A 1 122 ? -23.185 -4.481 5.201 1.00 92.38 122 GLY A C 1
ATOM 965 O O . GLY A 1 122 ? -23.433 -3.368 5.662 1.00 92.38 122 GLY A O 1
ATOM 966 N N . ASP A 1 123 ? -23.679 -5.608 5.715 1.00 91.25 123 ASP A N 1
ATOM 967 C CA . ASP A 1 123 ? -24.686 -5.647 6.785 1.00 91.25 123 ASP A CA 1
ATOM 968 C C . ASP A 1 123 ? -24.151 -5.170 8.144 1.00 91.25 123 ASP A C 1
ATOM 970 O O . ASP A 1 123 ? -24.900 -4.632 8.965 1.00 91.25 123 ASP A O 1
ATOM 974 N N . VAL A 1 124 ? -22.850 -5.350 8.406 1.00 90.44 124 VAL A N 1
ATOM 975 C CA . VAL A 1 124 ? -22.239 -4.853 9.643 1.00 90.44 124 VAL A CA 1
ATOM 976 C C . VAL A 1 124 ? -21.983 -3.360 9.518 1.00 90.44 124 VAL A C 1
ATOM 978 O O . VAL A 1 124 ? -21.288 -2.914 8.607 1.00 90.44 124 VAL A O 1
ATOM 981 N N . LYS A 1 125 ? -22.502 -2.574 10.463 1.00 91.62 125 LYS A N 1
ATOM 982 C CA . LYS A 1 125 ? -22.257 -1.130 10.501 1.00 91.62 125 LYS A CA 1
ATOM 983 C C . LYS A 1 125 ? -20.786 -0.848 10.805 1.00 91.62 125 LYS A C 1
ATOM 985 O O . LYS A 1 125 ? -20.256 -1.302 11.816 1.00 91.62 125 LYS A O 1
ATOM 990 N N . VAL A 1 126 ? -20.159 -0.061 9.939 1.00 90.62 126 VAL A N 1
ATOM 991 C CA . VAL A 1 126 ? -18.778 0.408 10.071 1.00 90.62 126 VAL A CA 1
ATOM 992 C C . VAL A 1 126 ? -18.794 1.930 10.126 1.00 90.62 126 VAL A C 1
ATOM 994 O O . VAL A 1 126 ? -19.541 2.569 9.388 1.00 90.62 126 VAL A O 1
ATOM 997 N N . SER A 1 127 ? -17.992 2.513 11.014 1.00 89.75 127 SER A N 1
ATOM 998 C CA . SER A 1 127 ? -17.849 3.968 11.107 1.00 89.75 127 SER A CA 1
ATOM 999 C C . SER A 1 127 ? -16.890 4.478 10.033 1.00 89.75 127 SER A C 1
ATOM 1001 O O . SER A 1 127 ? -15.930 3.792 9.687 1.00 89.75 127 SER A O 1
ATOM 1003 N N . SER A 1 128 ? -17.090 5.697 9.540 1.00 88.50 128 SER A N 1
ATOM 1004 C CA . SER A 1 128 ? -16.125 6.389 8.677 1.00 88.50 128 SER A CA 1
ATOM 1005 C C . SER A 1 128 ? -15.700 7.712 9.298 1.00 88.50 128 SER A C 1
ATOM 1007 O O . SER A 1 128 ? -16.513 8.399 9.914 1.00 88.50 128 SER A O 1
ATOM 1009 N N . TRP A 1 129 ? -14.441 8.088 9.110 1.00 86.75 129 TRP A N 1
ATOM 1010 C CA . TRP A 1 129 ? -13.910 9.378 9.526 1.00 86.75 129 TRP A CA 1
ATOM 1011 C C . TRP A 1 129 ? -12.958 9.926 8.463 1.00 86.75 129 TRP A C 1
ATOM 1013 O O . TRP A 1 129 ? -12.066 9.228 7.989 1.00 86.75 129 TRP A O 1
ATOM 1023 N N . PHE A 1 130 ? -13.108 11.203 8.126 1.00 82.25 130 PHE A N 1
ATOM 1024 C CA . PHE A 1 130 ? -12.187 11.927 7.259 1.00 82.25 130 PHE A CA 1
ATOM 1025 C C . PHE A 1 130 ? -12.152 13.390 7.689 1.00 82.25 130 PHE A C 1
ATOM 1027 O O . PHE A 1 130 ? -13.219 13.935 7.997 1.00 82.25 130 PHE A O 1
ATOM 1034 N N . PRO A 1 131 ? -10.975 14.042 7.696 1.00 77.31 131 PRO A N 1
ATOM 1035 C CA . PRO A 1 131 ? -10.880 15.455 8.010 1.00 77.31 131 PRO A CA 1
ATOM 1036 C C . PRO A 1 131 ? -11.514 16.236 6.858 1.00 77.31 131 PRO A C 1
ATOM 1038 O O . PRO A 1 131 ? -10.885 16.496 5.831 1.00 77.31 131 PRO A O 1
ATOM 1041 N N . HIS A 1 132 ? -12.791 16.566 7.004 1.00 64.56 132 HIS A N 1
ATOM 1042 C CA . HIS A 1 132 ? -13.442 17.509 6.116 1.00 64.56 132 HIS A CA 1
ATOM 1043 C C . HIS A 1 132 ? -12.990 18.900 6.528 1.00 64.56 132 HIS A C 1
ATOM 1045 O O . HIS A 1 132 ? -13.092 19.269 7.696 1.00 64.56 132 HIS A O 1
ATOM 1051 N N . LYS A 1 133 ? -12.536 19.688 5.553 1.00 50.09 133 LYS A N 1
ATOM 1052 C CA . LYS A 1 133 ? -12.643 21.134 5.692 1.00 50.09 133 LYS A CA 1
ATOM 1053 C C . LYS A 1 133 ? -14.133 21.416 5.664 1.00 50.09 133 LYS A C 1
ATOM 1055 O O . LYS A 1 133 ? -14.739 21.384 4.590 1.00 50.09 133 LYS A O 1
ATOM 1060 N N . LEU A 1 134 ? -14.741 21.627 6.825 1.00 47.22 134 LEU A N 1
ATOM 1061 C CA . LEU A 1 134 ? -15.946 22.430 6.822 1.00 47.22 134 LEU A CA 1
ATOM 1062 C C . LEU A 1 134 ? -15.483 23.750 6.215 1.00 47.22 134 LEU A C 1
ATOM 1064 O O . LEU A 1 134 ? -14.606 24.405 6.765 1.00 47.22 134 LEU A O 1
ATOM 1068 N N . LYS A 1 135 ? -16.014 24.134 5.053 1.00 44.12 135 LYS A N 1
ATOM 1069 C CA . LYS A 1 135 ? -15.993 25.549 4.684 1.00 44.12 135 LYS A CA 1
ATOM 1070 C C . LYS A 1 135 ? -16.966 26.249 5.625 1.00 44.12 135 LYS A C 1
ATOM 1072 O O . LYS A 1 135 ? -18.026 26.688 5.204 1.00 44.12 135 LYS A O 1
ATOM 1077 N N . ALA A 1 136 ? -16.642 26.244 6.907 1.00 47.66 136 ALA A N 1
ATOM 1078 C CA . ALA A 1 136 ? -17.182 27.209 7.807 1.00 47.66 136 ALA A CA 1
ATOM 1079 C C . ALA A 1 136 ? -16.524 28.516 7.374 1.00 47.66 136 ALA A C 1
ATOM 1081 O O . ALA A 1 136 ? -15.303 28.663 7.447 1.00 47.66 136 ALA A O 1
ATOM 1082 N N . GLU A 1 137 ? -17.316 29.432 6.819 1.00 55.97 137 GLU A N 1
ATOM 1083 C CA . GLU A 1 137 ? -16.900 30.836 6.805 1.00 55.97 137 GLU A CA 1
ATOM 1084 C C . GLU A 1 137 ? -16.484 31.201 8.241 1.00 55.97 137 GLU A C 1
ATOM 1086 O O . GLU A 1 137 ? -17.020 30.610 9.180 1.00 55.97 137 GLU A O 1
ATOM 1091 N N . GLU A 1 138 ? -15.504 32.093 8.441 1.00 59.28 138 GLU A N 1
ATOM 1092 C CA . GLU A 1 138 ? -14.929 32.368 9.777 1.00 59.28 138 GLU A CA 1
ATOM 1093 C C . GLU A 1 138 ? -16.006 32.543 10.866 1.00 59.28 138 GLU A C 1
ATOM 1095 O O . GLU A 1 138 ? -15.847 32.047 11.980 1.00 59.28 138 GLU A O 1
ATOM 1100 N N . GLU A 1 139 ? -17.152 33.131 10.512 1.00 56.75 139 GLU A N 1
ATOM 1101 C CA . GLU A 1 139 ? -18.328 33.280 11.373 1.00 56.75 139 GLU A CA 1
ATOM 1102 C C . GLU A 1 139 ? -18.918 31.956 11.894 1.00 56.75 139 GLU A C 1
ATOM 1104 O O . GLU A 1 139 ? -19.295 31.867 13.059 1.00 56.75 139 GLU A O 1
ATOM 1109 N N . GLN A 1 140 ? -18.978 30.900 11.082 1.00 62.03 140 GLN A N 1
ATOM 1110 C CA . GLN A 1 140 ? -19.542 29.601 11.472 1.00 62.03 140 GLN A CA 1
ATOM 1111 C C . GLN A 1 140 ? -18.605 28.832 12.413 1.00 62.03 140 GLN A C 1
ATOM 1113 O O . GLN A 1 140 ? -19.074 28.156 13.329 1.00 62.03 140 GLN A O 1
ATOM 1118 N N . SER A 1 141 ? -17.287 28.965 12.226 1.00 64.06 141 SER A N 1
ATOM 1119 C CA . SER A 1 141 ? -16.285 28.389 13.133 1.00 64.06 141 SER A CA 1
ATOM 1120 C C . SER A 1 141 ? -16.268 29.110 14.477 1.00 64.06 141 SER A C 1
ATOM 1122 O O . SER A 1 141 ? -16.139 28.460 15.511 1.00 64.06 141 SER A O 1
ATOM 1124 N N . LEU A 1 142 ? -16.439 30.437 14.471 1.00 68.31 142 LEU A N 1
ATOM 1125 C CA . LEU A 1 142 ? -16.584 31.240 15.686 1.00 68.31 142 LEU A CA 1
ATOM 1126 C C . LEU A 1 142 ? -17.862 30.870 16.448 1.00 68.31 142 LEU A C 1
ATOM 1128 O O . LEU A 1 142 ? -17.805 30.678 17.660 1.00 68.31 142 LEU A O 1
ATOM 1132 N N . LEU A 1 143 ? -18.978 30.669 15.741 1.00 71.56 143 LEU A N 1
ATOM 1133 C CA . LEU A 1 143 ? -20.244 30.249 16.345 1.00 71.56 143 LEU A CA 1
ATOM 1134 C C . LEU A 1 143 ? -20.163 28.834 16.945 1.00 71.56 143 LEU A C 1
ATOM 1136 O O . LEU A 1 143 ? -20.683 28.593 18.032 1.00 71.56 143 LEU A O 1
ATOM 1140 N N . LEU A 1 144 ? -19.488 27.892 16.269 1.00 69.06 144 LEU A N 1
ATOM 1141 C CA . LEU A 1 144 ? -19.238 26.552 16.819 1.00 69.06 144 LEU A CA 1
ATOM 1142 C C . LEU A 1 144 ? -18.296 26.596 18.028 1.00 69.06 144 LEU A C 1
ATOM 1144 O O . LEU A 1 144 ? -18.535 25.889 19.004 1.00 69.06 144 LEU A O 1
ATOM 1148 N N . ALA A 1 145 ? -17.250 27.428 17.984 1.00 69.12 145 ALA A N 1
ATOM 1149 C CA . ALA A 1 145 ? -16.348 27.619 19.116 1.00 69.12 145 ALA A CA 1
ATOM 1150 C C . ALA A 1 145 ? -17.109 28.153 20.336 1.00 69.12 145 ALA A C 1
ATOM 1152 O O . ALA A 1 145 ? -16.947 27.628 21.432 1.00 69.12 145 ALA A O 1
ATOM 1153 N N . GLU A 1 146 ? -17.973 29.151 20.145 1.00 72.25 146 GLU A N 1
ATOM 1154 C CA . GLU A 1 146 ? -18.829 29.712 21.194 1.00 72.25 146 GLU A CA 1
ATOM 1155 C C . GLU A 1 146 ? -19.827 28.680 21.742 1.00 72.25 146 GLU A C 1
ATOM 1157 O O . GLU A 1 146 ? -19.996 28.563 22.956 1.00 72.25 146 GLU A O 1
ATOM 1162 N N . LEU A 1 147 ? -20.419 27.854 20.873 1.00 77.56 147 LEU A N 1
ATOM 1163 C CA . LEU A 1 147 ? -21.313 26.767 21.277 1.00 77.56 147 LEU A CA 1
ATOM 1164 C C . LEU A 1 147 ? -20.600 25.707 22.137 1.00 77.56 147 LEU A C 1
ATOM 1166 O O . LEU A 1 147 ? -21.201 25.164 23.065 1.00 77.56 147 LEU A O 1
ATOM 1170 N N . PHE A 1 148 ? -19.330 25.410 21.843 1.00 81.31 148 PHE A N 1
ATOM 1171 C CA . PHE A 1 148 ? -18.552 24.383 22.543 1.00 81.31 148 PHE A CA 1
ATOM 1172 C C . PHE A 1 148 ? -17.782 24.892 23.767 1.00 81.31 148 PHE A C 1
ATOM 1174 O O . PHE A 1 148 ? -17.300 24.071 24.541 1.00 81.31 148 PHE A O 1
ATOM 1181 N N . GLN A 1 149 ? -17.706 26.206 24.009 1.00 74.06 149 GLN A N 1
ATOM 1182 C CA . GLN A 1 149 ? -16.959 26.789 25.139 1.00 74.06 149 GLN A CA 1
ATOM 1183 C C . GLN A 1 149 ? -17.388 26.269 26.520 1.00 74.06 149 GLN A C 1
ATOM 1185 O O . GLN A 1 149 ? -16.583 26.270 27.448 1.00 74.06 149 GLN A O 1
ATOM 1190 N N . ASN A 1 150 ? -18.634 25.811 26.659 1.00 77.44 150 ASN A N 1
ATOM 1191 C CA . ASN A 1 150 ? -19.173 25.311 27.925 1.00 77.44 150 ASN A CA 1
ATOM 1192 C C . ASN A 1 150 ? -18.996 23.791 28.122 1.00 77.44 150 ASN A C 1
ATOM 1194 O O . ASN A 1 150 ? -19.384 23.275 29.169 1.00 77.44 150 ASN A O 1
ATOM 1198 N N . ASP A 1 151 ? -18.423 23.072 27.147 1.00 85.00 151 ASP A N 1
ATOM 1199 C CA . ASP A 1 151 ? -18.121 21.638 27.235 1.00 85.00 151 ASP A CA 1
ATOM 1200 C C . ASP A 1 151 ? -16.637 21.389 26.937 1.00 85.00 151 ASP A C 1
ATOM 1202 O O . ASP A 1 151 ? -16.160 21.509 25.808 1.00 85.00 151 ASP A O 1
ATOM 1206 N N . GLU A 1 152 ? -15.900 21.009 27.976 1.00 71.94 152 GLU A N 1
ATOM 1207 C CA . GLU A 1 152 ? -14.445 20.852 27.943 1.00 71.94 152 GLU A CA 1
ATOM 1208 C C . GLU A 1 152 ? -13.984 19.770 26.946 1.00 71.94 152 GLU A C 1
ATOM 1210 O O . GLU A 1 152 ? -12.940 19.902 26.306 1.00 71.94 152 GLU A O 1
ATOM 1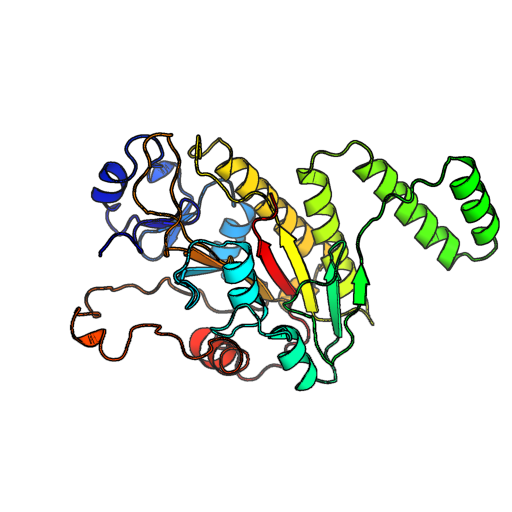215 N N . THR A 1 153 ? -14.788 18.717 26.753 1.00 67.69 153 THR A N 1
ATOM 1216 C CA . THR A 1 153 ? -14.459 17.614 25.839 1.00 67.69 153 THR A CA 1
ATOM 1217 C C . THR A 1 153 ? -14.717 18.012 24.390 1.00 67.69 153 THR A C 1
ATOM 1219 O O . THR A 1 153 ? -13.895 17.740 23.511 1.00 67.69 153 THR A O 1
ATOM 1222 N N . LEU A 1 154 ? -15.850 18.662 24.120 1.00 60.53 154 LEU A N 1
ATOM 1223 C CA . LEU A 1 154 ? -16.183 19.143 22.779 1.00 60.53 154 LEU A CA 1
ATOM 1224 C C . LEU A 1 154 ? -15.253 20.276 22.346 1.00 60.53 154 LEU A C 1
ATOM 1226 O O . LEU A 1 154 ? -14.792 20.261 21.206 1.00 60.53 154 LEU A O 1
ATOM 1230 N N . SER A 1 155 ? -14.906 21.183 23.260 1.00 70.12 155 SER A N 1
ATOM 1231 C CA . SER A 1 155 ? -13.939 22.255 23.022 1.00 70.12 155 SER A CA 1
ATOM 1232 C C . SER A 1 155 ? -12.558 21.700 22.649 1.00 70.12 155 SER A C 1
ATOM 1234 O O . SER A 1 155 ? -12.021 22.038 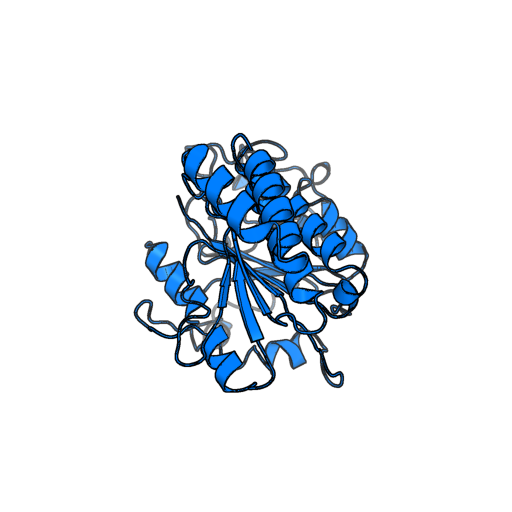21.594 1.00 70.12 155 SER A O 1
ATOM 1236 N N . ALA A 1 156 ? -12.023 20.747 23.425 1.00 69.38 156 ALA A N 1
ATOM 1237 C CA . ALA A 1 156 ? -10.724 20.131 23.136 1.00 69.38 156 ALA A CA 1
ATOM 1238 C C . ALA A 1 156 ? -10.700 19.393 21.782 1.00 69.38 156 ALA A C 1
ATOM 1240 O O . ALA A 1 156 ? -9.746 19.523 21.010 1.00 69.38 156 ALA A O 1
ATOM 1241 N N . ASN A 1 157 ? -11.768 18.654 21.464 1.00 68.06 157 ASN A N 1
ATOM 1242 C CA . ASN A 1 157 ? -11.900 17.961 20.180 1.00 68.06 157 ASN A CA 1
ATOM 1243 C C . ASN A 1 157 ? -12.019 18.944 19.004 1.00 68.06 157 ASN A C 1
ATOM 1245 O O . ASN A 1 157 ? -11.449 18.708 17.935 1.00 68.06 157 ASN A O 1
ATOM 1249 N N . PHE A 1 158 ? -12.744 20.049 19.192 1.00 71.00 158 PHE A N 1
ATOM 1250 C CA . PHE A 1 158 ? -12.906 21.090 18.182 1.00 71.00 158 PHE A CA 1
ATOM 1251 C C . PHE A 1 158 ? -11.590 21.832 17.922 1.00 71.00 158 PHE A C 1
ATOM 1253 O O . PHE A 1 158 ? -11.197 21.991 16.766 1.00 71.00 158 PHE A O 1
ATOM 1260 N N . GLU A 1 159 ? -10.842 22.194 18.966 1.00 68.25 159 GLU A N 1
ATOM 1261 C CA . GLU A 1 159 ? -9.516 22.804 18.833 1.00 68.25 159 GLU A CA 1
ATOM 1262 C C . GLU A 1 159 ? -8.505 21.886 18.131 1.00 68.25 159 GLU A C 1
ATOM 1264 O O . GLU A 1 159 ? -7.730 22.347 17.285 1.00 68.25 159 GLU A O 1
ATOM 1269 N N . GLU A 1 160 ? -8.493 20.585 18.450 1.00 66.25 160 GLU A N 1
ATOM 1270 C CA . GLU A 1 160 ? -7.636 19.613 17.759 1.00 66.25 160 GLU A CA 1
ATOM 1271 C C . GLU A 1 160 ? -8.019 19.504 16.275 1.00 66.25 160 GLU A C 1
ATOM 1273 O O . GLU A 1 160 ? -7.137 19.470 15.410 1.00 66.25 160 GLU A O 1
ATOM 1278 N N . SER A 1 161 ? -9.320 19.537 15.966 1.00 62.25 161 SER A N 1
ATOM 1279 C CA . SER A 1 161 ? -9.835 19.541 14.595 1.00 62.25 161 SER A CA 1
ATOM 1280 C C . SER A 1 161 ? -9.434 20.806 13.825 1.00 62.25 161 SER A C 1
ATOM 1282 O O . SER A 1 161 ? -8.941 20.694 12.704 1.00 62.25 161 SER A O 1
ATOM 1284 N N . MET A 1 162 ? -9.545 21.995 14.429 1.00 64.56 162 MET A N 1
ATOM 1285 C CA . MET A 1 162 ? -9.127 23.275 13.829 1.00 64.56 162 MET A CA 1
ATOM 1286 C C . MET A 1 162 ? -7.604 23.348 13.623 1.00 64.56 162 MET A C 1
ATOM 1288 O O . MET A 1 162 ? -7.114 23.828 12.595 1.00 64.56 162 MET A O 1
ATOM 1292 N N . LYS A 1 163 ? -6.811 22.811 14.561 1.00 65.75 163 LYS A N 1
ATOM 1293 C CA . LYS A 1 163 ? -5.355 22.669 14.379 1.00 65.75 163 LYS A CA 1
ATOM 1294 C C . LYS A 1 163 ? -5.040 21.734 13.215 1.00 65.75 163 LYS A C 1
ATOM 1296 O O . LYS A 1 163 ? -4.215 22.083 12.368 1.00 65.75 163 LYS A O 1
ATOM 1301 N N . LEU A 1 164 ? -5.719 20.590 13.122 1.00 60.16 164 LEU A N 1
ATOM 1302 C CA . LEU A 1 164 ? -5.577 19.655 12.004 1.00 60.16 164 LEU A CA 1
ATOM 1303 C C . LEU A 1 164 ? -5.999 20.294 10.668 1.00 60.16 164 LEU A C 1
ATOM 1305 O O . LEU A 1 164 ? -5.359 20.065 9.637 1.00 60.16 164 LEU A O 1
ATOM 1309 N N . GLU A 1 165 ? -7.023 21.144 10.685 1.00 56.09 165 GLU A N 1
ATOM 1310 C CA . GLU A 1 165 ? -7.479 21.923 9.537 1.00 56.09 165 GLU A CA 1
ATOM 1311 C C . GLU A 1 165 ? -6.406 22.909 9.058 1.00 56.09 165 GLU A C 1
ATOM 1313 O O . GLU A 1 165 ? -6.033 22.879 7.884 1.00 56.09 165 GLU A O 1
ATOM 1318 N N . SER A 1 166 ? -5.810 23.700 9.956 1.00 56.06 166 SER A N 1
ATOM 1319 C CA . SER A 1 166 ? -4.717 24.625 9.603 1.00 56.06 166 SER A CA 1
ATOM 1320 C C . SER A 1 166 ? -3.493 23.904 9.010 1.00 56.06 166 SER A C 1
ATOM 1322 O O . SER A 1 166 ? -2.797 24.424 8.137 1.00 56.06 166 SER A O 1
ATOM 1324 N N . MET A 1 167 ? -3.258 22.652 9.417 1.00 50.28 167 MET A N 1
ATOM 1325 C CA . MET A 1 167 ? -2.178 21.811 8.893 1.00 50.28 167 MET A CA 1
ATOM 1326 C C . MET A 1 167 ? -2.491 21.193 7.520 1.00 50.28 167 MET A C 1
ATOM 1328 O O . MET A 1 167 ? -1.572 20.776 6.806 1.00 50.28 167 MET A O 1
ATOM 1332 N N . THR A 1 168 ? -3.768 21.121 7.138 1.00 52.81 168 THR A N 1
ATOM 1333 C CA . THR A 1 168 ? -4.255 20.544 5.871 1.00 52.81 168 THR A CA 1
ATOM 1334 C C . THR A 1 168 ? -4.746 21.610 4.879 1.00 52.81 168 THR A C 1
ATOM 1336 O O . THR A 1 168 ? -4.928 21.314 3.694 1.00 52.81 168 THR A O 1
ATOM 1339 N N . SER A 1 169 ? -4.897 22.870 5.307 1.00 42.91 169 SER A N 1
ATOM 1340 C CA . SER A 1 169 ? -5.397 23.987 4.495 1.00 42.91 169 SER A CA 1
ATOM 1341 C C . SER A 1 169 ? -4.441 24.451 3.388 1.00 42.91 169 SER A C 1
ATOM 1343 O O . SER A 1 169 ? -4.921 24.860 2.334 1.00 42.91 169 SER A O 1
ATOM 1345 N N . GLY A 1 170 ? -3.129 24.235 3.545 1.00 40.97 170 GLY A N 1
ATOM 1346 C CA . GLY A 1 170 ? -2.091 24.463 2.521 1.00 40.97 170 GLY A CA 1
ATOM 1347 C C . GLY A 1 170 ? -1.079 23.314 2.381 1.00 40.97 170 GLY A C 1
ATOM 1348 O O . GLY A 1 170 ? 0.042 23.504 1.909 1.00 40.97 170 GLY A O 1
ATOM 1349 N N . GLY A 1 171 ? -1.424 22.116 2.859 1.00 42.62 171 GLY A N 1
ATOM 1350 C CA . GLY A 1 171 ? -0.514 20.973 2.886 1.00 42.62 171 GLY A CA 1
ATOM 1351 C C . GLY A 1 171 ? -0.442 20.235 1.548 1.00 42.62 171 GLY A C 1
ATOM 1352 O O . GLY A 1 171 ? -1.463 19.842 0.999 1.00 42.62 171 GLY A O 1
ATOM 1353 N N . SER A 1 172 ? 0.774 19.965 1.057 1.00 52.94 172 SER A N 1
ATOM 1354 C CA . SER A 1 172 ? 1.014 18.953 0.014 1.00 52.94 172 SER A CA 1
ATOM 1355 C C . SER A 1 172 ? 0.238 17.665 0.335 1.00 52.94 172 SER A C 1
ATOM 1357 O O . SER A 1 172 ? 0.222 17.243 1.493 1.00 52.94 172 SER A O 1
ATOM 1359 N N . GLN A 1 173 ? -0.325 17.005 -0.684 1.00 56.78 173 GLN A N 1
ATOM 1360 C CA . GLN A 1 173 ? -0.982 15.684 -0.617 1.00 56.78 173 GLN A CA 1
ATOM 1361 C C . GLN A 1 173 ? -0.214 14.648 0.237 1.00 56.78 173 GLN A C 1
ATOM 1363 O O . GLN A 1 173 ? -0.799 13.717 0.792 1.00 56.78 173 GLN A O 1
ATOM 1368 N N . ASN A 1 174 ? 1.107 14.810 0.375 1.00 56.56 174 ASN A N 1
ATOM 1369 C CA . ASN A 1 174 ? 1.971 14.009 1.243 1.00 56.56 174 ASN A CA 1
ATOM 1370 C C . ASN A 1 174 ? 1.681 14.201 2.741 1.00 56.56 174 ASN A C 1
ATOM 1372 O O . ASN A 1 174 ? 1.648 13.226 3.489 1.00 56.56 174 ASN A O 1
ATOM 1376 N N . LYS A 1 175 ? 1.460 15.443 3.190 1.00 62.44 175 LYS A N 1
ATOM 1377 C CA . LYS A 1 175 ? 1.134 15.757 4.591 1.00 62.44 175 LYS A CA 1
ATOM 1378 C C . LYS A 1 175 ? -0.232 15.190 4.977 1.00 62.44 175 LYS A C 1
ATOM 1380 O O . LYS A 1 175 ? -0.372 14.655 6.070 1.00 62.44 175 LYS A O 1
ATOM 1385 N N . GLN A 1 176 ? -1.201 15.239 4.061 1.00 80.19 176 GLN A N 1
ATOM 1386 C CA . GLN A 1 176 ? -2.553 14.740 4.309 1.00 80.19 176 GLN A CA 1
ATOM 1387 C C . GLN A 1 176 ? -2.561 13.236 4.613 1.00 80.19 176 GLN A C 1
ATOM 1389 O O . GLN A 1 176 ? -3.052 12.840 5.662 1.00 80.19 176 GLN A O 1
ATOM 1394 N N . PHE A 1 177 ? -1.947 12.404 3.765 1.00 85.31 177 PHE A N 1
ATOM 1395 C CA . PHE A 1 177 ? -1.910 10.953 3.994 1.00 85.31 177 PHE A CA 1
ATOM 1396 C C . PHE A 1 177 ? -1.194 10.564 5.298 1.00 85.31 177 PHE A C 1
ATOM 1398 O O . PHE A 1 177 ? -1.687 9.730 6.054 1.00 85.31 177 PHE A O 1
ATOM 1405 N N . ASN A 1 178 ? -0.065 11.208 5.611 1.00 88.12 178 ASN A N 1
ATOM 1406 C CA . ASN A 1 178 ? 0.648 10.948 6.863 1.00 88.12 178 ASN A CA 1
ATOM 1407 C C . ASN A 1 178 ? -0.210 11.282 8.093 1.00 88.12 178 ASN A C 1
ATOM 1409 O O . ASN A 1 178 ? -0.161 10.560 9.089 1.00 88.12 178 ASN A O 1
ATOM 1413 N N . ASN A 1 179 ? -1.010 12.350 8.022 1.00 88.31 179 ASN A N 1
ATOM 1414 C CA . ASN A 1 179 ? -1.947 12.709 9.083 1.00 88.31 179 ASN A CA 1
ATOM 1415 C C . ASN A 1 179 ? -3.068 11.668 9.218 1.00 88.31 179 ASN A C 1
ATOM 1417 O O . ASN A 1 179 ? -3.370 11.269 10.340 1.00 88.31 179 ASN A O 1
ATOM 1421 N N . LEU A 1 180 ? -3.623 11.171 8.103 1.00 90.06 180 LEU A N 1
ATOM 1422 C CA . LEU A 1 180 ? -4.628 10.096 8.120 1.00 90.06 180 LEU A CA 1
ATOM 1423 C C . LEU A 1 180 ? -4.082 8.824 8.784 1.00 90.06 180 LEU A C 1
ATOM 1425 O O . LEU A 1 180 ? -4.742 8.245 9.643 1.00 90.06 180 LEU A O 1
ATOM 1429 N N . MET A 1 181 ? -2.850 8.428 8.454 1.00 93.19 181 MET A N 1
ATOM 1430 C CA . MET A 1 181 ? -2.197 7.258 9.051 1.00 93.19 181 MET A CA 1
ATOM 1431 C C . MET A 1 181 ? -1.932 7.428 10.553 1.00 93.19 181 MET A C 1
ATOM 1433 O O . MET A 1 181 ? -2.186 6.511 11.336 1.00 93.19 181 MET A O 1
ATOM 1437 N N . ARG A 1 182 ? -1.471 8.610 10.988 1.00 93.50 182 ARG A N 1
ATOM 1438 C CA . ARG A 1 182 ? -1.320 8.923 12.421 1.00 93.50 182 ARG A CA 1
ATOM 1439 C C . ARG A 1 182 ? -2.666 8.873 13.143 1.00 93.50 182 ARG A C 1
ATOM 1441 O O . ARG A 1 182 ? -2.749 8.312 14.234 1.00 93.50 182 ARG A O 1
ATOM 1448 N N . GLN A 1 183 ? -3.718 9.415 12.534 1.00 91.44 183 GLN A N 1
ATOM 1449 C CA . GLN A 1 183 ? -5.054 9.397 13.120 1.00 91.44 183 GLN A CA 1
ATOM 1450 C C . GLN A 1 183 ? -5.620 7.975 13.220 1.00 91.44 183 GLN A C 1
ATOM 1452 O O . GLN A 1 183 ? -6.180 7.617 14.254 1.00 91.44 183 GLN A O 1
ATOM 1457 N N . ALA A 1 184 ? -5.413 7.132 12.205 1.00 92.19 184 ALA A N 1
ATOM 1458 C CA . ALA A 1 184 ? -5.764 5.715 12.276 1.00 92.19 184 ALA A CA 1
ATOM 1459 C C . ALA A 1 184 ? -5.094 5.034 13.478 1.00 92.19 184 ALA A C 1
ATOM 1461 O O . ALA A 1 184 ? -5.755 4.334 14.245 1.00 92.19 184 ALA A O 1
ATOM 1462 N N . GLY A 1 185 ? -3.803 5.311 13.695 1.00 92.81 185 GLY A N 1
ATOM 1463 C CA . GLY A 1 185 ? -3.069 4.823 14.860 1.00 92.81 185 GLY A CA 1
ATOM 1464 C C . GLY A 1 185 ? -3.687 5.267 16.185 1.00 92.81 185 GLY A C 1
ATOM 1465 O O . GLY A 1 185 ? -3.869 4.424 17.060 1.00 92.81 185 GLY A O 1
ATOM 1466 N N . LYS A 1 186 ? -4.089 6.541 16.310 1.00 92.12 186 LYS A N 1
ATOM 1467 C CA . LYS A 1 186 ? -4.804 7.066 17.491 1.00 92.12 186 LYS A CA 1
ATOM 1468 C C . LYS A 1 186 ? -6.150 6.370 17.721 1.00 92.12 186 LYS A C 1
ATOM 1470 O O . LYS A 1 186 ? -6.460 5.979 18.845 1.00 92.12 186 LYS A O 1
ATOM 1475 N N . PHE A 1 187 ? -6.946 6.169 16.668 1.00 90.31 187 PHE A N 1
ATOM 1476 C CA . PHE A 1 187 ? -8.222 5.460 16.791 1.00 90.31 187 PHE A CA 1
ATOM 1477 C C . PHE A 1 187 ? -8.016 4.025 17.269 1.00 90.31 187 PHE A C 1
ATOM 1479 O O . PHE A 1 187 ? -8.654 3.598 18.225 1.00 90.31 187 PHE A O 1
ATOM 1486 N N . ILE A 1 188 ? -7.078 3.293 16.673 1.00 88.31 188 ILE A N 1
ATOM 1487 C CA . ILE A 1 188 ? -6.773 1.915 17.077 1.00 88.31 188 ILE A CA 1
ATOM 1488 C C . ILE A 1 188 ? -6.187 1.869 18.500 1.00 88.31 188 ILE A C 1
ATOM 1490 O O . ILE A 1 188 ? -6.433 0.922 19.271 1.00 88.31 188 ILE A O 1
ATOM 1494 N N . SER A 1 189 ? -5.416 2.889 18.887 1.00 89.25 189 SER A N 1
ATOM 1495 C CA . SER A 1 189 ? -4.778 2.952 20.196 1.00 89.25 189 SER A CA 1
ATOM 1496 C C . SER A 1 189 ? -5.704 3.373 21.337 1.00 89.25 189 SER A C 1
ATOM 1498 O O . SER A 1 189 ? -5.435 2.987 22.477 1.00 89.25 189 SER A O 1
ATOM 1500 N N . SER A 1 190 ? -6.863 3.964 21.048 1.00 89.44 190 SER A N 1
ATOM 1501 C CA . SER A 1 190 ? -7.886 4.273 22.054 1.00 89.44 190 SER A CA 1
ATOM 1502 C C . SER A 1 190 ? -8.395 3.015 22.806 1.00 89.44 190 SER A C 1
ATOM 1504 O O . SER A 1 190 ? -8.492 1.932 22.200 1.00 89.44 190 SER A O 1
ATOM 1506 N N . PRO A 1 191 ? -8.702 3.104 24.123 1.00 84.62 191 PRO A N 1
ATOM 1507 C CA . PRO A 1 191 ? -9.205 1.985 24.931 1.00 84.62 191 PRO A CA 1
ATOM 1508 C C . PRO A 1 191 ? -10.472 1.324 24.374 1.00 84.62 191 PRO A C 1
ATOM 1510 O O . PRO A 1 191 ? -10.540 0.100 24.315 1.00 84.62 191 PRO A O 1
ATOM 1513 N N . GLN A 1 192 ? -11.428 2.128 23.904 1.00 84.81 192 GLN A N 1
ATOM 1514 C CA . GLN A 1 192 ? -12.675 1.676 23.264 1.00 84.81 192 GLN A CA 1
ATOM 1515 C C . GLN A 1 192 ? -12.648 1.888 21.745 1.00 84.81 192 GLN A C 1
ATOM 1517 O O . GLN A 1 192 ? -13.676 1.878 21.077 1.00 84.81 192 GLN A O 1
ATOM 1522 N N . GLY A 1 193 ? -11.459 2.141 21.201 1.00 83.56 193 GLY A N 1
ATOM 1523 C CA . GLY A 1 193 ? -11.285 2.389 19.785 1.00 83.56 193 GLY A CA 1
ATOM 1524 C C . GLY A 1 193 ? -11.384 1.119 18.946 1.00 83.56 193 GLY A C 1
ATOM 1525 O O . GLY A 1 193 ? -11.164 0.013 19.468 1.00 83.56 193 GLY A O 1
ATOM 1526 N N . PRO A 1 194 ? -11.623 1.275 17.633 1.00 87.25 194 PRO A N 1
ATOM 1527 C CA . PRO A 1 194 ? -11.716 0.162 16.706 1.00 87.25 194 PRO A CA 1
ATOM 1528 C C . PRO A 1 194 ? -10.465 -0.717 16.759 1.00 87.25 194 PRO A C 1
ATOM 1530 O O . PRO A 1 194 ? -9.383 -0.336 17.222 1.00 87.25 194 PRO A O 1
ATOM 1533 N N . ASN A 1 195 ? -10.617 -1.943 16.289 1.00 83.75 195 ASN A N 1
ATOM 1534 C CA . ASN A 1 195 ? -9.512 -2.871 16.122 1.00 83.75 195 ASN A CA 1
ATOM 1535 C C . ASN A 1 195 ? -9.186 -3.141 14.659 1.00 83.75 195 ASN A C 1
ATOM 1537 O O . ASN A 1 195 ? -8.180 -3.799 14.408 1.00 83.75 195 ASN A O 1
ATOM 1541 N N . ILE A 1 196 ? -9.964 -2.572 13.734 1.00 87.06 196 ILE A N 1
ATOM 1542 C CA . ILE A 1 196 ? -9.686 -2.553 12.303 1.00 87.06 196 ILE A CA 1
ATOM 1543 C C . ILE A 1 196 ? -9.763 -1.125 11.775 1.00 87.06 196 ILE A C 1
ATOM 1545 O O . ILE A 1 196 ? -10.722 -0.411 12.042 1.00 87.06 196 ILE A O 1
ATOM 1549 N N . ALA A 1 197 ? -8.756 -0.704 11.015 1.00 89.38 197 ALA A N 1
ATOM 1550 C CA . ALA A 1 197 ? -8.801 0.530 10.239 1.00 89.38 197 ALA A CA 1
ATOM 1551 C C . ALA A 1 197 ? -8.558 0.206 8.769 1.00 89.38 197 ALA A C 1
ATOM 1553 O O . ALA A 1 197 ? -7.704 -0.633 8.478 1.00 89.38 197 ALA A O 1
ATOM 1554 N N . VAL A 1 198 ? -9.301 0.868 7.883 1.00 88.69 198 VAL A N 1
ATOM 1555 C CA . VAL A 1 198 ? -9.148 0.791 6.429 1.00 88.69 198 VAL A CA 1
ATOM 1556 C C . VAL A 1 198 ? -8.805 2.162 5.881 1.00 88.69 198 VAL A C 1
ATOM 1558 O O . VAL A 1 198 ? -9.477 3.136 6.204 1.00 88.69 198 VAL A O 1
ATOM 1561 N N . LEU A 1 199 ? -7.762 2.233 5.057 1.00 89.38 199 LEU A N 1
ATOM 1562 C CA . LEU A 1 199 ? -7.299 3.464 4.417 1.00 89.38 199 LEU A CA 1
ATOM 1563 C C . LEU A 1 199 ? -7.019 3.214 2.945 1.00 89.38 199 LEU A C 1
ATOM 1565 O O . LEU A 1 199 ? -6.592 2.117 2.596 1.00 89.38 199 LEU A O 1
ATOM 1569 N N . GLU A 1 200 ? -7.162 4.253 2.129 1.00 84.12 200 GLU A N 1
ATOM 1570 C CA . GLU A 1 200 ? -6.739 4.257 0.733 1.00 84.12 200 GLU A CA 1
ATOM 1571 C C . GLU A 1 200 ? -5.574 5.227 0.514 1.00 84.12 200 GLU A C 1
ATOM 1573 O O . GLU A 1 200 ? -5.532 6.328 1.069 1.00 84.12 200 GLU A O 1
ATOM 1578 N N . LEU A 1 201 ? -4.624 4.838 -0.335 1.00 84.50 201 LEU A N 1
ATOM 1579 C CA . LEU A 1 201 ? -3.588 5.738 -0.838 1.00 84.50 201 LEU A CA 1
ATOM 1580 C C . LEU A 1 201 ? -3.560 5.711 -2.365 1.00 84.50 201 LEU A C 1
ATOM 1582 O O . LEU A 1 201 ? -3.143 4.705 -2.923 1.00 84.50 201 LEU A O 1
ATOM 1586 N N . GLY A 1 202 ? -3.949 6.839 -2.974 1.00 83.12 202 GLY A N 1
ATOM 1587 C CA . GLY A 1 202 ? -3.931 7.160 -4.409 1.00 83.12 202 GLY A CA 1
ATOM 1588 C C . GLY A 1 202 ? -2.546 7.341 -5.040 1.00 83.12 202 GLY A C 1
ATOM 1589 O O . GLY A 1 202 ? -1.555 7.562 -4.339 1.00 83.12 202 GLY A O 1
ATOM 1590 N N . GLY A 1 203 ? -2.504 7.389 -6.379 1.00 79.06 203 GLY A N 1
ATOM 1591 C CA . GLY A 1 203 ? -1.376 7.941 -7.148 1.00 79.06 203 GLY A CA 1
ATOM 1592 C C . GLY A 1 203 ? -0.322 6.948 -7.654 1.00 79.06 203 GLY A C 1
ATOM 1593 O O . GLY A 1 203 ? 0.770 7.369 -8.033 1.00 79.06 203 GLY A O 1
ATOM 1594 N N . TRP A 1 204 ? -0.632 5.652 -7.690 1.00 81.12 204 TRP A N 1
ATOM 1595 C CA . TRP A 1 204 ? 0.292 4.594 -8.128 1.00 81.12 204 TRP A CA 1
ATOM 1596 C C . TRP A 1 204 ? 0.397 4.431 -9.653 1.00 81.12 204 TRP A C 1
ATOM 1598 O O . TRP A 1 204 ? 1.141 3.563 -10.124 1.00 81.12 204 TRP A O 1
ATOM 1608 N N . ASP A 1 205 ? -0.316 5.265 -10.429 1.00 75.69 205 ASP A N 1
ATOM 1609 C CA . ASP A 1 205 ? -0.384 5.108 -11.880 1.00 75.69 205 ASP A CA 1
ATOM 1610 C C . ASP A 1 205 ? 0.816 5.667 -12.675 1.00 75.69 205 ASP A C 1
ATOM 1612 O O . ASP A 1 205 ? 0.753 6.767 -13.227 1.00 75.69 205 ASP A O 1
ATOM 1616 N N . THR A 1 206 ? 1.946 4.961 -12.720 1.00 78.56 206 THR A N 1
ATOM 1617 C CA . THR A 1 206 ? 3.200 5.426 -13.335 1.00 78.56 206 THR A CA 1
ATOM 1618 C C . THR A 1 206 ? 3.402 4.959 -14.783 1.00 78.56 206 THR A C 1
ATOM 1620 O O . THR A 1 206 ? 4.438 4.384 -15.120 1.00 78.56 206 THR A O 1
ATOM 1623 N N . HIS A 1 207 ? 2.437 5.243 -15.663 1.00 75.50 207 HIS A N 1
ATOM 1624 C CA . HIS A 1 207 ? 2.542 4.942 -17.099 1.00 75.50 207 HIS A CA 1
ATOM 1625 C C . HIS A 1 207 ? 3.665 5.682 -17.829 1.00 75.50 207 HIS A C 1
ATOM 1627 O O . HIS A 1 207 ? 4.172 5.183 -18.825 1.00 75.50 207 HIS A O 1
ATOM 1633 N N . SER A 1 208 ? 4.069 6.851 -17.340 1.00 75.19 208 SER A N 1
ATOM 1634 C CA . SER A 1 208 ? 5.114 7.674 -17.946 1.00 75.19 208 SER A CA 1
ATOM 1635 C C . SER A 1 208 ? 6.029 8.229 -16.864 1.00 75.19 208 SER A C 1
ATOM 1637 O O . SER A 1 208 ? 5.565 8.544 -15.763 1.00 75.19 208 SER A O 1
ATOM 1639 N N . GLY A 1 209 ? 7.324 8.327 -17.174 1.00 75.62 209 GLY A N 1
ATOM 1640 C CA . GLY A 1 209 ? 8.326 8.926 -16.292 1.00 75.62 209 GLY A CA 1
ATOM 1641 C C . GLY A 1 209 ? 8.334 8.329 -14.882 1.00 75.62 209 GLY A C 1
ATOM 1642 O O . GLY A 1 209 ? 8.355 9.070 -13.897 1.00 75.62 209 GLY A O 1
ATOM 1643 N N . GLN A 1 210 ? 8.282 6.997 -14.774 1.00 79.50 210 GLN A N 1
ATOM 1644 C CA . GLN A 1 210 ? 8.208 6.284 -13.493 1.00 79.50 210 GLN A CA 1
ATOM 1645 C C . GLN A 1 210 ? 9.382 6.651 -12.572 1.00 79.50 210 GLN A C 1
ATOM 1647 O O . GLN A 1 210 ? 9.184 6.869 -11.370 1.00 79.50 210 GLN A O 1
ATOM 1652 N N . GLY A 1 211 ? 10.566 6.802 -13.168 1.00 87.25 211 GLY A N 1
ATOM 1653 C CA . GLY A 1 211 ? 11.809 7.113 -12.477 1.00 87.25 211 GLY A CA 1
ATOM 1654 C C . GLY A 1 211 ? 12.494 5.877 -11.899 1.00 87.25 211 GLY A C 1
ATOM 1655 O O . GLY A 1 211 ? 12.077 4.745 -12.141 1.00 87.25 211 GLY A O 1
ATOM 1656 N N . THR A 1 212 ? 13.559 6.129 -11.144 1.00 87.81 212 THR A N 1
ATOM 1657 C CA . THR A 1 212 ? 14.375 5.128 -10.443 1.00 87.81 212 THR A CA 1
ATOM 1658 C C . THR A 1 212 ? 14.365 5.463 -8.949 1.00 87.81 212 THR A C 1
ATOM 1660 O O . THR A 1 212 ? 13.291 5.624 -8.376 1.00 87.81 212 THR A O 1
ATOM 1663 N N . THR A 1 213 ? 15.527 5.686 -8.324 1.00 87.50 213 THR A N 1
ATOM 1664 C CA . THR A 1 213 ? 15.655 6.136 -6.926 1.00 87.50 213 THR A CA 1
ATOM 1665 C C . THR A 1 213 ? 14.993 7.491 -6.666 1.00 87.50 213 THR A C 1
ATOM 1667 O O . THR A 1 213 ? 14.640 7.797 -5.527 1.00 87.50 213 THR A O 1
ATOM 1670 N N . ASN A 1 214 ? 14.787 8.275 -7.728 1.00 85.69 214 ASN A N 1
ATOM 1671 C CA . ASN A 1 214 ? 14.033 9.521 -7.757 1.00 85.69 214 ASN A CA 1
ATOM 1672 C C . ASN A 1 214 ? 12.951 9.457 -8.846 1.00 85.69 214 ASN A C 1
ATOM 1674 O O . ASN A 1 214 ? 13.082 8.724 -9.825 1.00 85.69 214 ASN A O 1
ATOM 1678 N N . GLY A 1 215 ? 11.903 10.271 -8.708 1.00 84.94 215 GLY A N 1
ATOM 1679 C CA . GLY A 1 215 ? 10.791 10.341 -9.661 1.00 84.94 215 GLY A CA 1
ATOM 1680 C C . GLY A 1 215 ? 9.433 10.086 -9.015 1.00 84.94 215 GLY A C 1
ATOM 1681 O O . GLY A 1 215 ? 9.290 10.130 -7.786 1.00 84.94 215 GLY A O 1
ATOM 1682 N N . ARG A 1 216 ? 8.417 9.851 -9.854 1.00 83.00 216 ARG A N 1
ATOM 1683 C CA . ARG A 1 216 ? 7.024 9.717 -9.409 1.00 83.00 216 ARG A CA 1
ATOM 1684 C C . ARG A 1 216 ? 6.846 8.517 -8.484 1.00 83.00 216 ARG A C 1
ATOM 1686 O O . ARG A 1 216 ? 6.261 8.669 -7.413 1.00 83.00 216 ARG A O 1
ATOM 1693 N N . LEU A 1 217 ? 7.402 7.360 -8.848 1.00 85.50 217 LEU A N 1
ATOM 1694 C CA . LEU A 1 217 ? 7.306 6.161 -8.016 1.00 85.50 217 LEU A CA 1
ATOM 1695 C C . LEU A 1 217 ? 8.047 6.334 -6.686 1.00 85.50 217 LEU A C 1
ATOM 1697 O O . LEU A 1 217 ? 7.469 6.088 -5.630 1.00 85.50 217 LEU A O 1
ATOM 1701 N N . ALA A 1 218 ? 9.280 6.843 -6.713 1.00 88.50 218 ALA A N 1
ATOM 1702 C CA . ALA A 1 218 ? 10.061 7.093 -5.502 1.00 88.50 218 ALA A CA 1
ATOM 1703 C C . ALA A 1 218 ? 9.353 8.051 -4.527 1.00 88.50 218 ALA A C 1
ATOM 1705 O O . ALA A 1 218 ? 9.385 7.846 -3.310 1.00 88.50 218 ALA A O 1
ATOM 1706 N N . SER A 1 219 ? 8.667 9.072 -5.049 1.00 89.00 219 SER A N 1
ATOM 1707 C CA . SER A 1 219 ? 7.886 10.020 -4.248 1.00 89.00 219 SER A CA 1
ATOM 1708 C C . SER A 1 219 ? 6.669 9.357 -3.597 1.00 89.00 219 SER A C 1
ATOM 1710 O O . SER A 1 219 ? 6.421 9.566 -2.408 1.00 89.00 219 SER A O 1
ATOM 1712 N N . GLN A 1 220 ? 5.959 8.500 -4.334 1.00 87.56 220 GLN A N 1
ATOM 1713 C CA . GLN A 1 220 ? 4.829 7.727 -3.812 1.00 87.56 220 GLN A CA 1
ATOM 1714 C C . GLN A 1 220 ? 5.262 6.706 -2.756 1.00 87.56 220 GLN A C 1
ATOM 1716 O O . GLN A 1 220 ? 4.648 6.619 -1.694 1.00 87.56 220 GLN A O 1
ATOM 1721 N N . LEU A 1 221 ? 6.374 6.006 -2.983 1.00 92.19 221 LEU A N 1
ATOM 1722 C CA . LEU A 1 221 ? 6.960 5.091 -2.003 1.00 92.19 221 LEU A CA 1
ATOM 1723 C C . LEU A 1 221 ? 7.433 5.833 -0.745 1.00 92.19 221 LEU A C 1
ATOM 1725 O O . LEU A 1 221 ? 7.189 5.369 0.363 1.00 92.19 221 LEU A O 1
ATOM 1729 N N . THR A 1 222 ? 8.019 7.025 -0.891 1.00 93.62 222 THR A N 1
ATOM 1730 C CA . THR A 1 222 ? 8.384 7.878 0.255 1.00 93.62 222 THR A CA 1
ATOM 1731 C C . THR A 1 222 ? 7.150 8.300 1.059 1.00 93.62 222 THR A C 1
ATOM 1733 O O . THR A 1 222 ? 7.195 8.357 2.289 1.00 93.62 222 THR A O 1
ATOM 1736 N N . LYS A 1 223 ? 6.040 8.617 0.380 1.00 90.88 223 LYS A N 1
ATOM 1737 C CA . LYS A 1 223 ? 4.764 8.966 1.020 1.00 90.88 223 LYS A CA 1
ATOM 1738 C C . LYS A 1 223 ? 4.200 7.779 1.805 1.00 90.88 223 LYS A C 1
ATOM 1740 O O . LYS A 1 223 ? 3.820 7.956 2.959 1.00 90.88 223 LYS A O 1
ATOM 1745 N N . LEU A 1 224 ? 4.202 6.585 1.210 1.00 92.81 224 LEU A N 1
ATOM 1746 C CA . LEU A 1 224 ? 3.793 5.349 1.877 1.00 92.81 224 LEU A CA 1
ATOM 1747 C C . LEU A 1 224 ? 4.652 5.070 3.120 1.00 92.81 224 LEU A C 1
ATOM 1749 O O . LEU A 1 224 ? 4.105 4.905 4.207 1.00 92.81 224 LEU A O 1
ATOM 1753 N N . ASP A 1 225 ? 5.980 5.086 2.978 1.00 95.75 225 ASP A N 1
ATOM 1754 C CA . ASP A 1 225 ? 6.930 4.801 4.063 1.00 95.75 225 ASP A CA 1
ATOM 1755 C C . ASP A 1 225 ? 6.754 5.752 5.257 1.00 95.75 225 ASP A C 1
ATOM 1757 O O . ASP A 1 225 ? 6.645 5.310 6.400 1.00 95.75 225 ASP A O 1
ATOM 1761 N N . LYS A 1 226 ? 6.632 7.063 4.997 1.00 95.69 226 LYS A N 1
ATOM 1762 C CA . LYS A 1 226 ? 6.398 8.072 6.045 1.00 95.69 226 LYS A CA 1
ATOM 1763 C C . LYS A 1 226 ? 5.038 7.924 6.725 1.00 95.69 226 LYS A C 1
ATOM 1765 O O . LYS A 1 226 ? 4.930 8.172 7.926 1.00 95.69 226 LYS A O 1
ATOM 1770 N N . GLY A 1 227 ? 4.000 7.554 5.978 1.00 94.62 227 GLY A N 1
ATOM 1771 C CA . GLY A 1 227 ? 2.674 7.336 6.547 1.00 94.62 227 GLY A CA 1
ATOM 1772 C C . GLY A 1 227 ? 2.649 6.106 7.447 1.00 94.62 227 GLY A C 1
ATOM 1773 O O . GLY A 1 227 ? 2.147 6.178 8.565 1.00 94.62 227 GLY A O 1
ATOM 1774 N N . LEU A 1 228 ? 3.263 5.007 7.004 1.00 95.62 228 LEU A N 1
ATOM 1775 C CA . LEU A 1 228 ? 3.424 3.792 7.801 1.00 95.62 228 LEU A CA 1
ATOM 1776 C C . LEU A 1 228 ? 4.211 4.061 9.092 1.00 95.62 228 LEU A C 1
ATOM 1778 O O . LEU A 1 228 ? 3.797 3.618 10.163 1.00 95.62 228 LEU A O 1
ATOM 1782 N N . ASP A 1 229 ? 5.316 4.803 9.018 1.00 96.88 229 ASP A N 1
ATOM 1783 C CA . ASP A 1 229 ? 6.085 5.203 10.201 1.00 96.88 229 ASP A CA 1
ATOM 1784 C C . ASP A 1 229 ? 5.245 6.064 11.165 1.00 96.88 229 ASP A C 1
ATOM 1786 O O . ASP A 1 229 ? 5.201 5.808 12.370 1.00 96.88 229 ASP A O 1
ATOM 1790 N N . GLY A 1 230 ? 4.466 7.013 10.634 1.00 96.00 230 GLY A N 1
ATOM 1791 C CA . GLY A 1 230 ? 3.500 7.786 11.417 1.00 96.00 230 GLY A CA 1
ATOM 1792 C C . GLY A 1 230 ? 2.446 6.920 12.119 1.00 96.00 230 GLY A C 1
ATOM 1793 O O . GLY A 1 230 ? 2.145 7.159 13.290 1.00 96.00 230 GLY A O 1
ATOM 1794 N N . LEU A 1 231 ? 1.920 5.895 11.440 1.00 95.88 231 LEU A N 1
ATOM 1795 C CA . LEU A 1 231 ? 1.005 4.913 12.032 1.00 95.88 231 LEU A CA 1
ATOM 1796 C C . LEU A 1 231 ? 1.681 4.144 13.175 1.00 95.88 231 LEU A C 1
ATOM 1798 O O . LEU A 1 231 ? 1.119 4.066 14.266 1.00 95.88 231 LEU A O 1
ATOM 1802 N N . LYS A 1 232 ? 2.894 3.616 12.959 1.00 95.81 232 LYS A N 1
ATOM 1803 C CA . LYS A 1 232 ? 3.658 2.894 13.990 1.00 95.81 232 LYS A CA 1
ATOM 1804 C C . LYS A 1 232 ? 3.889 3.761 15.231 1.00 95.81 232 LYS A C 1
ATOM 1806 O O . LYS A 1 232 ? 3.660 3.293 16.344 1.00 95.81 232 LYS A O 1
ATOM 1811 N N . GLN A 1 233 ? 4.288 5.021 15.045 1.00 96.56 233 GLN A N 1
ATOM 1812 C CA . GLN A 1 233 ? 4.482 5.974 16.144 1.00 96.56 233 GLN A CA 1
ATOM 1813 C C . GLN A 1 233 ? 3.189 6.211 16.934 1.00 96.56 233 GLN A C 1
ATOM 1815 O O . GLN A 1 233 ? 3.209 6.172 18.159 1.00 96.56 233 GLN A O 1
ATOM 1820 N N . ALA A 1 234 ? 2.060 6.418 16.248 1.00 94.69 234 ALA A N 1
ATOM 1821 C CA . ALA A 1 234 ? 0.770 6.669 16.893 1.00 94.69 234 ALA A CA 1
ATOM 1822 C C . ALA A 1 234 ? 0.183 5.433 17.602 1.00 94.69 234 ALA A C 1
ATOM 1824 O O . ALA A 1 234 ? -0.557 5.569 18.577 1.00 94.69 234 ALA A O 1
ATOM 1825 N N . LEU A 1 235 ? 0.512 4.227 17.131 1.00 93.19 235 LEU A N 1
ATOM 1826 C CA . LEU A 1 235 ? 0.141 2.975 17.793 1.00 93.19 235 LEU A CA 1
ATOM 1827 C C . LEU A 1 235 ? 0.939 2.728 19.082 1.00 93.19 235 LEU A C 1
ATOM 1829 O O . LEU A 1 235 ? 0.421 2.086 19.998 1.00 93.19 235 LEU A O 1
ATOM 1833 N N . GLY A 1 236 ? 2.188 3.199 19.160 1.00 94.81 236 GLY A N 1
ATOM 1834 C CA . GLY A 1 236 ? 3.066 2.957 20.305 1.00 94.81 236 GLY A CA 1
ATOM 1835 C C . GLY A 1 236 ? 3.227 1.459 20.589 1.00 94.81 236 GLY A C 1
ATOM 1836 O O . GLY A 1 236 ? 3.510 0.666 19.689 1.00 94.81 236 GLY A O 1
ATOM 1837 N N . GLU A 1 237 ? 2.995 1.045 21.836 1.00 91.94 237 GLU A N 1
ATOM 1838 C CA . GLU A 1 237 ? 3.094 -0.363 22.253 1.00 91.94 237 GLU A CA 1
ATOM 1839 C C . GLU A 1 237 ? 2.159 -1.298 21.471 1.00 91.94 237 GLU A C 1
ATOM 1841 O O . GLU A 1 237 ? 2.508 -2.452 21.209 1.00 91.94 237 GLU A O 1
ATOM 1846 N N . LYS A 1 238 ? 1.003 -0.797 21.006 1.00 87.94 238 LYS A N 1
ATOM 1847 C CA . LYS A 1 238 ? 0.046 -1.591 20.218 1.00 87.94 238 LYS A CA 1
ATOM 1848 C C . LYS A 1 238 ? 0.587 -2.012 18.854 1.00 87.94 238 LYS A C 1
ATOM 1850 O O . LYS A 1 238 ? 0.029 -2.925 18.247 1.00 87.94 238 LYS A O 1
ATOM 1855 N N . TRP A 1 239 ? 1.696 -1.439 18.381 1.00 91.25 239 TRP A N 1
ATOM 1856 C CA . TRP A 1 239 ? 2.385 -1.948 17.193 1.00 91.25 239 TRP A CA 1
ATOM 1857 C C . TRP A 1 239 ? 2.740 -3.437 17.322 1.00 91.25 239 TRP A C 1
ATOM 1859 O O . TRP A 1 239 ? 2.618 -4.184 16.352 1.00 91.25 239 TRP A O 1
ATOM 1869 N N . GLN A 1 240 ? 3.110 -3.893 18.526 1.00 86.50 240 GLN A N 1
ATOM 1870 C CA . GLN A 1 240 ? 3.507 -5.284 18.791 1.00 86.50 240 GLN A CA 1
ATOM 1871 C C . GLN A 1 240 ? 2.365 -6.293 18.623 1.00 86.50 240 GLN A C 1
ATOM 1873 O O . GLN A 1 240 ? 2.609 -7.489 18.480 1.00 86.50 240 GLN A O 1
ATOM 1878 N N . SER A 1 241 ? 1.119 -5.824 18.628 1.00 82.12 241 SER A N 1
ATOM 1879 C CA . SER A 1 241 ? -0.076 -6.636 18.398 1.00 82.12 241 SER A CA 1
ATOM 1880 C C . SER A 1 241 ? -0.814 -6.263 17.115 1.00 82.12 241 SER A C 1
ATOM 1882 O O . SER A 1 241 ? -1.912 -6.763 16.902 1.00 82.12 241 SER A O 1
ATOM 1884 N N . THR A 1 242 ? -0.216 -5.432 16.255 1.00 83.44 242 THR A N 1
ATOM 1885 C CA . THR A 1 242 ? -0.822 -4.970 15.002 1.00 83.44 242 THR A CA 1
ATOM 1886 C C . THR A 1 242 ? -0.190 -5.661 13.797 1.00 83.44 242 THR A C 1
ATOM 1888 O O . THR A 1 242 ? 1.030 -5.817 13.724 1.00 83.44 242 THR A O 1
ATOM 1891 N N . VAL A 1 243 ? -1.035 -6.032 12.834 1.00 84.94 243 VAL A N 1
ATOM 1892 C CA . VAL A 1 243 ? -0.659 -6.369 11.453 1.00 84.94 243 VAL A CA 1
ATOM 1893 C C . VAL A 1 243 ? -1.137 -5.238 10.546 1.00 84.94 243 VAL A C 1
ATOM 1895 O O . VAL A 1 243 ? -2.213 -4.696 10.782 1.00 84.94 243 VAL A O 1
ATOM 1898 N N . VAL A 1 244 ? -0.334 -4.891 9.544 1.00 87.19 244 VAL A N 1
ATOM 1899 C CA . VAL A 1 244 ? -0.635 -3.961 8.455 1.00 87.19 244 VAL A CA 1
ATOM 1900 C C . VAL A 1 244 ? -0.448 -4.704 7.143 1.00 87.19 244 VAL A C 1
ATOM 1902 O O . VAL A 1 244 ? 0.644 -5.178 6.850 1.00 87.19 244 VAL A O 1
ATOM 1905 N N . ILE A 1 245 ? -1.495 -4.803 6.338 1.00 84.75 245 ILE A N 1
ATOM 1906 C CA . ILE A 1 245 ? -1.399 -5.323 4.967 1.00 84.75 245 ILE A CA 1
ATOM 1907 C C . ILE A 1 245 ? -1.529 -4.132 4.026 1.00 84.75 245 ILE A C 1
ATOM 1909 O O . ILE A 1 245 ? -2.387 -3.301 4.280 1.00 84.75 245 ILE A O 1
ATOM 1913 N N . ALA A 1 246 ? -0.703 -4.047 2.983 1.00 85.88 246 ALA A N 1
ATOM 1914 C CA . ALA A 1 246 ? -0.861 -3.102 1.882 1.00 85.88 246 ALA A CA 1
ATOM 1915 C C . ALA A 1 246 ? -0.940 -3.876 0.560 1.00 85.88 246 ALA A C 1
ATOM 1917 O O . ALA A 1 246 ? -0.016 -4.614 0.210 1.00 85.88 246 ALA A O 1
ATOM 1918 N N . ALA A 1 247 ? -2.058 -3.738 -0.148 1.00 82.69 247 ALA A N 1
ATOM 1919 C CA . ALA A 1 247 ? -2.362 -4.470 -1.377 1.00 82.69 247 ALA A CA 1
ATOM 1920 C C . ALA A 1 247 ? -2.923 -3.527 -2.445 1.00 82.69 247 ALA A C 1
ATOM 1922 O O . ALA A 1 247 ? -3.460 -2.483 -2.091 1.00 82.69 247 ALA A O 1
ATOM 1923 N N . SER A 1 248 ? -2.815 -3.912 -3.718 1.00 81.50 248 SER A N 1
ATOM 1924 C CA . SER A 1 248 ? -3.388 -3.174 -4.847 1.00 81.50 248 SER A CA 1
ATOM 1925 C C . SER A 1 248 ? -3.990 -4.125 -5.888 1.00 81.50 248 SER A C 1
ATOM 1927 O O . SER A 1 248 ? -3.622 -5.298 -6.005 1.00 81.50 248 SER A O 1
ATOM 1929 N N . GLU A 1 249 ? -4.967 -3.602 -6.613 1.00 75.81 249 GLU A N 1
ATOM 1930 C CA . GLU A 1 249 ? -5.813 -4.232 -7.612 1.00 75.81 249 GLU A CA 1
ATOM 1931 C C . GLU A 1 249 ? -5.094 -4.579 -8.918 1.00 75.81 249 GLU A C 1
ATOM 1933 O O . GLU A 1 249 ? -5.497 -5.515 -9.610 1.00 75.81 249 GLU A O 1
ATOM 1938 N N . PHE A 1 250 ? -4.015 -3.864 -9.238 1.00 70.62 250 PHE A N 1
ATOM 1939 C CA . PHE A 1 250 ? -3.286 -4.002 -10.495 1.00 70.62 250 PHE A CA 1
ATOM 1940 C C . PHE A 1 250 ? -1.798 -4.275 -10.241 1.00 70.62 250 PHE A C 1
ATOM 1942 O O . PHE A 1 250 ? -1.240 -3.941 -9.199 1.00 70.62 250 PHE A O 1
ATOM 1949 N N . GLY A 1 251 ? -1.136 -4.899 -11.211 1.00 75.25 251 GLY A N 1
ATOM 1950 C CA . GLY A 1 251 ? 0.317 -5.030 -11.251 1.00 75.25 251 GLY A CA 1
ATOM 1951 C C . GLY A 1 251 ? 0.917 -4.202 -12.383 1.00 75.25 251 GLY A C 1
ATOM 1952 O O . GLY A 1 251 ? 0.212 -3.557 -13.162 1.00 75.25 251 GLY A O 1
ATOM 1953 N N . ARG A 1 252 ? 2.238 -4.261 -12.531 1.00 78.88 252 ARG A N 1
ATOM 1954 C CA . ARG A 1 252 ? 2.943 -3.634 -13.658 1.00 78.88 252 ARG A CA 1
ATOM 1955 C C . ARG A 1 252 ? 3.545 -4.671 -14.583 1.00 78.88 252 ARG A C 1
ATOM 1957 O O . ARG A 1 252 ? 3.839 -5.795 -14.171 1.00 78.88 252 ARG A O 1
ATOM 1964 N N . THR A 1 253 ? 3.730 -4.301 -15.844 1.00 79.06 253 THR A N 1
ATOM 1965 C CA . THR A 1 253 ? 4.613 -5.052 -16.736 1.00 79.06 253 THR A CA 1
ATOM 1966 C C . THR A 1 253 ? 6.044 -5.005 -16.196 1.00 79.06 253 THR A C 1
ATOM 1968 O O . THR A 1 253 ? 6.483 -3.980 -15.673 1.00 79.06 253 THR A O 1
ATOM 1971 N N . ALA A 1 254 ? 6.798 -6.103 -16.326 1.00 80.69 254 ALA A N 1
ATOM 1972 C CA . ALA A 1 254 ? 8.233 -6.048 -16.036 1.00 80.69 254 ALA A CA 1
ATOM 1973 C C . ALA A 1 254 ? 8.994 -5.221 -17.078 1.00 80.69 254 ALA A C 1
ATOM 1975 O O . ALA A 1 254 ? 9.956 -4.548 -16.723 1.00 80.69 254 ALA A O 1
ATOM 1976 N N . ALA A 1 255 ? 8.550 -5.258 -18.339 1.00 82.44 255 ALA A N 1
ATOM 1977 C CA . ALA A 1 255 ? 9.099 -4.423 -19.397 1.00 82.44 255 ALA A CA 1
ATOM 1978 C C . ALA A 1 255 ? 8.664 -2.961 -19.228 1.00 82.44 255 ALA A C 1
ATOM 1980 O O . ALA A 1 255 ? 7.483 -2.682 -18.991 1.00 82.44 255 ALA A O 1
ATOM 1981 N N . GLU A 1 256 ? 9.623 -2.055 -19.382 1.00 84.38 256 GLU A N 1
ATOM 1982 C CA . GLU A 1 256 ? 9.406 -0.623 -19.567 1.00 84.38 256 GLU A CA 1
ATOM 1983 C C . GLU A 1 256 ? 8.674 -0.357 -20.896 1.00 84.38 256 GLU A C 1
ATOM 1985 O O . GLU A 1 256 ? 8.916 -1.033 -21.899 1.00 84.38 256 GLU A O 1
ATOM 1990 N N . ASN A 1 257 ? 7.772 0.626 -20.909 1.00 80.88 257 ASN A N 1
ATOM 1991 C CA . ASN A 1 257 ? 7.085 1.089 -22.115 1.00 80.88 257 ASN A CA 1
ATOM 1992 C C . ASN A 1 257 ? 7.848 2.237 -22.809 1.00 80.88 257 ASN A C 1
ATOM 1994 O O . ASN A 1 257 ? 8.821 2.779 -22.291 1.00 80.88 257 ASN A O 1
ATOM 1998 N N . GLY A 1 258 ? 7.373 2.678 -23.977 1.00 77.25 258 GLY A N 1
ATOM 1999 C CA . GLY A 1 258 ? 8.031 3.742 -24.754 1.00 77.25 258 GLY A CA 1
ATOM 2000 C C . GLY A 1 258 ? 8.095 5.122 -24.076 1.00 77.25 258 GLY A C 1
ATOM 2001 O O . GLY A 1 258 ? 8.758 6.021 -24.587 1.00 77.25 258 GLY A O 1
ATOM 2002 N N . THR A 1 259 ? 7.429 5.309 -22.934 1.00 81.81 259 THR A N 1
ATOM 2003 C CA . THR A 1 259 ? 7.359 6.579 -22.193 1.00 81.81 259 THR A CA 1
ATOM 2004 C C . THR A 1 259 ? 8.140 6.561 -20.880 1.00 81.81 259 THR A C 1
ATOM 2006 O O . THR A 1 259 ? 7.893 7.383 -19.994 1.00 81.81 259 THR A O 1
ATOM 2009 N N . LYS A 1 260 ? 9.101 5.638 -20.733 1.00 81.69 260 LYS A N 1
ATOM 2010 C CA . LYS A 1 260 ? 9.907 5.487 -19.509 1.00 81.69 260 LYS A CA 1
ATOM 2011 C C . LYS A 1 260 ? 9.047 5.223 -18.269 1.00 81.69 260 LYS A C 1
ATOM 2013 O O . LYS A 1 260 ? 9.319 5.718 -17.173 1.00 81.69 260 LYS A O 1
ATOM 2018 N N . GLY A 1 261 ? 7.952 4.495 -18.462 1.00 81.94 261 GLY A N 1
ATOM 2019 C CA . GLY A 1 261 ? 7.076 4.001 -17.409 1.00 81.94 261 GLY A CA 1
ATOM 2020 C C . GLY A 1 261 ? 6.777 2.522 -17.609 1.00 81.94 261 GLY A C 1
ATOM 2021 O O . GLY A 1 261 ? 7.485 1.833 -18.340 1.00 81.94 261 GLY A O 1
ATOM 2022 N N . THR A 1 262 ? 5.738 2.019 -16.948 1.00 80.38 262 THR A N 1
ATOM 2023 C CA . THR A 1 262 ? 5.284 0.634 -17.134 1.00 80.38 262 THR A CA 1
ATOM 2024 C C . THR A 1 262 ? 3.780 0.564 -17.351 1.00 80.38 262 THR A C 1
ATOM 2026 O O . THR A 1 262 ? 3.003 1.329 -16.769 1.00 80.38 262 THR A O 1
ATOM 2029 N N . ASP A 1 263 ? 3.362 -0.373 -18.195 1.00 80.88 263 ASP A N 1
ATOM 2030 C CA . ASP A 1 263 ? 1.952 -0.599 -18.487 1.00 80.88 263 ASP A CA 1
ATOM 2031 C C . ASP A 1 263 ? 1.303 -1.459 -17.401 1.00 80.88 263 ASP A C 1
ATOM 2033 O O . ASP A 1 263 ? 1.960 -1.979 -16.491 1.00 80.88 263 ASP A O 1
ATOM 2037 N N . HIS A 1 264 ? -0.016 -1.612 -17.490 1.00 78.56 264 HIS A N 1
ATOM 2038 C CA . HIS A 1 264 ? -0.739 -2.526 -16.617 1.00 78.56 264 HIS A CA 1
ATOM 2039 C C . HIS A 1 264 ? -0.298 -3.963 -16.870 1.00 78.56 264 HIS A C 1
ATOM 2041 O O . HIS A 1 264 ? -0.254 -4.440 -18.004 1.00 78.56 264 HIS A O 1
ATOM 2047 N N . GLY A 1 265 ? -0.005 -4.664 -15.784 1.00 73.88 265 GLY A N 1
ATOM 2048 C CA . GLY A 1 265 ? 0.337 -6.074 -15.788 1.00 73.88 265 GLY A CA 1
ATOM 2049 C C . GLY A 1 265 ? -0.312 -6.799 -14.620 1.00 73.88 265 GLY A C 1
ATOM 2050 O O . GLY A 1 265 ? -1.058 -6.231 -13.827 1.00 73.88 265 GLY A O 1
ATOM 2051 N N . THR A 1 266 ? -0.009 -8.085 -14.504 1.00 68.19 266 THR A N 1
ATOM 2052 C CA . THR A 1 266 ? -0.529 -8.944 -13.432 1.00 68.19 266 THR A CA 1
ATOM 2053 C C . THR A 1 266 ? 0.472 -9.140 -12.294 1.00 68.19 266 THR A C 1
ATOM 2055 O O . THR A 1 266 ? 0.132 -9.744 -11.286 1.00 68.19 266 THR A O 1
ATOM 2058 N N . GLY A 1 267 ? 1.719 -8.679 -12.443 1.00 66.62 267 GLY A N 1
ATOM 2059 C CA . GLY A 1 267 ? 2.746 -8.796 -11.409 1.00 66.62 267 GLY A CA 1
ATOM 2060 C C . GLY A 1 267 ? 2.637 -7.672 -10.387 1.00 66.62 267 GLY A C 1
ATOM 2061 O O . GLY A 1 267 ? 3.130 -6.572 -10.640 1.00 66.62 267 GLY A O 1
ATOM 2062 N N . ASN A 1 268 ? 1.996 -7.937 -9.246 1.00 69.94 268 ASN A N 1
ATOM 2063 C CA . ASN A 1 268 ? 1.976 -7.030 -8.097 1.00 69.94 268 ASN A CA 1
ATOM 2064 C C . ASN A 1 268 ? 2.857 -7.551 -6.941 1.00 69.94 268 ASN A C 1
ATOM 2066 O O . ASN A 1 268 ? 3.317 -8.696 -6.956 1.00 69.94 268 ASN A O 1
ATOM 2070 N N . ALA A 1 269 ? 3.085 -6.702 -5.940 1.00 74.50 269 ALA A N 1
ATOM 2071 C CA . ALA A 1 269 ? 3.708 -7.023 -4.670 1.00 74.50 269 ALA A CA 1
ATOM 2072 C C . ALA A 1 269 ? 2.792 -6.575 -3.523 1.00 74.50 269 ALA A C 1
ATOM 2074 O O . ALA A 1 269 ? 2.474 -5.394 -3.397 1.00 74.50 269 ALA A O 1
ATOM 2075 N N . MET A 1 270 ? 2.390 -7.515 -2.671 1.00 78.19 270 MET A N 1
ATOM 2076 C CA . MET A 1 270 ? 1.657 -7.221 -1.441 1.00 78.19 270 MET A CA 1
ATOM 2077 C C . MET A 1 270 ? 2.633 -7.124 -0.270 1.00 78.19 270 MET A C 1
ATOM 2079 O O . MET A 1 270 ? 3.530 -7.956 -0.119 1.00 78.19 270 MET A O 1
ATOM 2083 N N . PHE A 1 271 ? 2.434 -6.120 0.576 1.00 82.69 271 PHE A N 1
ATOM 2084 C CA . PHE A 1 271 ? 3.260 -5.849 1.743 1.00 82.69 271 PHE A CA 1
ATOM 2085 C C . PHE A 1 271 ? 2.513 -6.321 2.979 1.00 82.69 271 PHE A C 1
ATOM 2087 O O . PHE A 1 271 ? 1.339 -6.001 3.155 1.00 82.69 271 PHE A O 1
ATOM 2094 N N . ILE A 1 272 ? 3.194 -7.056 3.850 1.00 81.62 272 ILE A N 1
ATOM 2095 C CA . ILE A 1 272 ? 2.666 -7.443 5.155 1.00 81.62 272 ILE A CA 1
ATOM 2096 C C . ILE A 1 272 ? 3.670 -6.973 6.197 1.00 81.62 272 ILE A C 1
ATOM 2098 O O . ILE A 1 272 ? 4.835 -7.348 6.166 1.00 81.62 272 ILE A O 1
ATOM 2102 N N . MET A 1 273 ? 3.231 -6.113 7.102 1.00 88.31 273 MET A N 1
ATOM 2103 C CA . MET A 1 273 ? 4.055 -5.426 8.092 1.00 88.31 273 MET A CA 1
ATOM 2104 C C . MET A 1 273 ? 3.392 -5.514 9.467 1.00 88.31 273 MET A C 1
ATOM 2106 O O . MET A 1 273 ? 2.219 -5.864 9.572 1.00 88.31 273 MET A O 1
ATOM 2110 N N . GLY A 1 274 ? 4.123 -5.203 10.531 1.00 86.62 274 GLY A N 1
ATOM 2111 C CA . GLY A 1 274 ? 3.570 -5.161 11.885 1.00 86.62 274 GLY A CA 1
ATOM 2112 C C . GLY A 1 274 ? 4.448 -5.845 12.920 1.00 86.62 274 GLY A C 1
ATOM 2113 O O . GLY A 1 274 ? 5.162 -6.800 12.619 1.00 86.62 274 GLY A O 1
ATOM 2114 N N . GLY A 1 275 ? 4.367 -5.387 14.170 1.00 83.75 275 GLY A N 1
ATOM 2115 C CA . GLY A 1 275 ? 5.082 -6.006 15.288 1.00 83.75 275 GLY A CA 1
ATOM 2116 C C . GLY A 1 275 ? 4.501 -7.361 15.706 1.00 83.75 275 GLY A C 1
ATOM 2117 O O . GLY A 1 275 ? 5.188 -8.146 16.354 1.00 83.75 275 GLY A O 1
ATOM 2118 N N . ALA A 1 276 ? 3.269 -7.672 15.286 1.00 81.38 276 ALA A N 1
ATOM 2119 C CA . ALA A 1 276 ? 2.673 -8.991 15.494 1.00 81.38 276 ALA A CA 1
ATOM 2120 C C . ALA A 1 276 ? 3.297 -10.085 14.607 1.00 81.38 276 ALA A C 1
ATOM 2122 O O . ALA A 1 276 ? 3.105 -11.274 14.880 1.00 81.38 276 ALA A O 1
ATOM 2123 N N . LEU A 1 277 ? 4.039 -9.706 13.559 1.00 73.19 277 LEU A N 1
ATOM 2124 C CA . LEU A 1 277 ? 4.756 -10.652 12.713 1.00 73.19 277 LEU A CA 1
ATOM 2125 C C . LEU A 1 277 ? 5.946 -11.230 13.486 1.00 73.19 277 LEU A C 1
ATOM 2127 O O . LEU A 1 277 ? 6.760 -10.502 14.048 1.00 73.19 277 LEU A O 1
ATOM 2131 N N . LYS A 1 278 ? 6.035 -12.563 13.528 1.00 54.66 278 LYS A N 1
ATOM 2132 C CA . LYS A 1 278 ? 7.139 -13.290 14.182 1.00 54.66 278 LYS A CA 1
ATOM 2133 C C . LYS A 1 278 ? 7.929 -14.190 13.237 1.00 54.66 278 LYS A C 1
ATOM 2135 O O . LYS A 1 278 ? 8.803 -14.928 13.683 1.00 54.66 278 LYS A O 1
ATOM 2140 N N . VAL A 1 279 ? 7.633 -14.131 11.942 1.00 49.41 279 VAL A N 1
ATOM 2141 C CA . VAL A 1 279 ? 8.265 -14.961 10.917 1.00 49.41 279 VAL A CA 1
ATOM 2142 C C . VAL A 1 279 ? 8.675 -14.060 9.765 1.00 49.41 279 VAL A C 1
ATOM 2144 O O . VAL A 1 279 ? 7.877 -13.265 9.271 1.00 49.41 279 VAL A O 1
ATOM 2147 N N . GLN A 1 280 ? 9.928 -14.196 9.340 1.00 46.94 280 GLN A N 1
ATOM 2148 C CA . GLN A 1 280 ? 10.381 -13.634 8.079 1.00 46.94 280 GLN A CA 1
ATOM 2149 C C . GLN A 1 280 ? 9.685 -14.428 6.973 1.00 46.94 280 GLN A C 1
ATOM 2151 O O . GLN A 1 280 ? 10.014 -15.591 6.756 1.00 46.94 280 GLN A O 1
ATOM 2156 N N . MET A 1 281 ? 8.683 -13.838 6.321 1.00 45.94 281 MET A N 1
ATOM 2157 C CA . MET A 1 281 ? 8.171 -14.415 5.082 1.00 45.94 281 MET A CA 1
ATOM 2158 C C . MET A 1 281 ? 9.274 -14.312 4.039 1.00 45.94 281 MET A C 1
ATOM 2160 O O . MET A 1 281 ? 9.602 -13.210 3.594 1.00 45.94 281 MET A O 1
ATOM 2164 N N . SER A 1 282 ? 9.863 -15.452 3.691 1.00 42.31 282 SER A N 1
ATOM 2165 C CA . SER A 1 282 ? 10.679 -15.570 2.494 1.00 42.31 282 SER A CA 1
ATOM 2166 C C . SER A 1 282 ? 9.775 -15.427 1.273 1.00 42.31 282 SER A C 1
ATOM 2168 O O . SER A 1 282 ? 8.665 -15.968 1.217 1.00 42.31 282 SER A O 1
ATOM 2170 N N . LEU A 1 283 ? 10.250 -14.657 0.299 1.00 45.50 283 LEU A N 1
ATOM 2171 C CA . LEU A 1 283 ? 9.669 -14.634 -1.035 1.00 45.50 283 LEU A CA 1
ATOM 2172 C C . LEU A 1 283 ? 9.783 -16.067 -1.585 1.00 45.50 283 LEU A C 1
ATOM 2174 O O . LEU A 1 283 ? 10.858 -16.646 -1.454 1.00 45.50 283 LEU A O 1
ATOM 2178 N N . PRO A 1 284 ? 8.725 -16.690 -2.141 1.00 39.03 284 PRO A N 1
ATOM 2179 C CA . PRO A 1 284 ? 8.824 -18.064 -2.623 1.00 39.03 284 PRO A CA 1
ATOM 2180 C C . PRO A 1 284 ? 9.993 -18.218 -3.605 1.00 39.03 284 PRO A C 1
ATOM 2182 O O . PRO A 1 284 ? 9.973 -17.698 -4.722 1.00 39.03 284 PRO A O 1
ATOM 2185 N N . THR A 1 285 ? 11.031 -18.919 -3.160 1.00 33.00 285 THR A N 1
ATOM 2186 C CA . THR A 1 285 ? 12.223 -19.247 -3.931 1.00 33.00 285 THR A CA 1
ATOM 2187 C C . THR A 1 285 ? 11.975 -20.502 -4.735 1.00 33.00 285 THR A C 1
ATOM 2189 O O . THR A 1 285 ? 12.083 -21.613 -4.230 1.00 33.00 285 THR A O 1
ATOM 2192 N N . GLY A 1 286 ? 11.651 -20.328 -6.011 1.00 30.38 286 GLY A N 1
ATOM 2193 C CA . GLY A 1 286 ? 11.690 -21.423 -6.974 1.00 30.38 286 GLY A CA 1
ATOM 2194 C C . GLY A 1 286 ? 10.493 -21.433 -7.905 1.00 30.38 286 GLY A C 1
ATOM 2195 O O . GLY A 1 286 ? 9.415 -21.890 -7.549 1.00 30.38 286 GLY A O 1
ATOM 2196 N N . LEU A 1 287 ? 10.719 -20.974 -9.135 1.00 32.91 287 LEU A N 1
ATOM 2197 C CA . LEU A 1 287 ? 9.884 -21.327 -10.285 1.00 32.91 287 LEU A CA 1
ATOM 2198 C C . LEU A 1 287 ? 10.300 -22.684 -10.890 1.00 32.91 287 LEU A C 1
ATOM 2200 O O . LEU A 1 287 ? 9.560 -23.228 -11.699 1.00 32.91 287 LEU A O 1
ATOM 2204 N N . ASP A 1 288 ? 11.422 -23.279 -10.463 1.00 29.11 288 ASP A N 1
ATOM 2205 C CA . ASP A 1 288 ? 11.901 -24.575 -10.982 1.00 29.11 288 ASP A CA 1
ATOM 2206 C C . ASP A 1 288 ? 11.039 -25.770 -10.537 1.00 29.11 288 ASP A C 1
ATOM 2208 O O . ASP A 1 288 ? 11.105 -26.849 -11.125 1.00 29.11 288 ASP A O 1
ATOM 2212 N N . SER A 1 289 ? 10.176 -25.576 -9.538 1.00 30.86 289 SER A N 1
ATOM 2213 C CA . SER A 1 289 ? 9.145 -26.537 -9.133 1.00 30.86 289 SER A CA 1
ATOM 2214 C C . SER A 1 289 ? 7.785 -26.295 -9.802 1.00 30.86 289 SER A C 1
ATOM 2216 O O . SER A 1 289 ? 6.839 -27.030 -9.531 1.00 30.86 289 SER A O 1
ATOM 2218 N N . LEU A 1 290 ? 7.664 -25.302 -10.691 1.00 28.36 290 LEU A N 1
ATOM 2219 C CA . LEU A 1 290 ? 6.427 -24.982 -11.404 1.00 28.36 290 LEU A CA 1
ATOM 2220 C C . LEU A 1 290 ? 6.612 -25.244 -12.901 1.00 28.36 290 LEU A C 1
ATOM 2222 O O . LEU A 1 290 ? 6.824 -24.328 -13.697 1.00 28.36 290 LEU A O 1
ATOM 2226 N N . LYS A 1 291 ? 6.511 -26.515 -13.314 1.00 24.72 291 LYS A N 1
ATOM 2227 C CA . LYS A 1 291 ? 6.424 -26.833 -14.744 1.00 24.72 291 LYS A CA 1
ATOM 2228 C C . LYS A 1 291 ? 5.092 -26.322 -15.290 1.00 24.72 291 LYS A C 1
ATOM 2230 O O . LYS A 1 291 ? 4.053 -26.419 -14.648 1.00 24.72 291 LYS A O 1
ATOM 2235 N N . VAL A 1 292 ? 5.104 -25.833 -16.529 1.00 32.56 292 VAL A N 1
ATOM 2236 C CA . VAL A 1 292 ? 3.927 -25.277 -17.227 1.00 32.56 292 VAL A CA 1
ATOM 2237 C C . VAL A 1 292 ? 2.743 -26.260 -17.297 1.00 32.56 292 VAL A C 1
ATOM 2239 O O . VAL A 1 292 ? 1.595 -25.832 -17.365 1.00 32.56 292 VAL A O 1
ATOM 2242 N N . ASN A 1 293 ? 2.990 -27.569 -17.189 1.00 28.64 293 ASN A N 1
ATOM 2243 C CA . ASN A 1 293 ? 1.933 -28.583 -17.114 1.00 28.64 293 ASN A CA 1
ATOM 2244 C C . ASN A 1 293 ? 1.398 -28.841 -15.689 1.00 28.64 293 ASN A C 1
ATOM 2246 O O . ASN A 1 293 ? 0.274 -29.320 -15.564 1.00 28.64 293 ASN A O 1
ATOM 2250 N N . ASP A 1 294 ? 2.117 -28.429 -14.641 1.00 29.06 294 ASP A N 1
ATOM 2251 C CA . ASP A 1 294 ? 1.657 -28.435 -13.239 1.00 29.06 294 ASP A CA 1
ATOM 2252 C C . ASP A 1 294 ? 0.800 -27.189 -12.907 1.00 29.06 294 ASP A C 1
ATOM 2254 O O . ASP A 1 294 ? 0.124 -27.116 -11.879 1.00 29.06 294 ASP A O 1
ATOM 2258 N N . MET A 1 295 ? 0.721 -26.226 -13.838 1.00 29.44 295 MET A N 1
ATOM 2259 C CA . MET A 1 295 ? -0.283 -25.153 -13.826 1.00 29.44 295 MET A CA 1
ATOM 2260 C C . MET A 1 295 ? -1.698 -25.637 -14.196 1.00 29.44 295 MET A C 1
ATOM 2262 O O . MET A 1 295 ? -2.655 -24.871 -14.087 1.00 29.44 295 MET A O 1
ATOM 2266 N N . LYS A 1 296 ? -1.886 -26.921 -14.531 1.00 29.02 296 LYS A N 1
ATOM 2267 C CA . LYS A 1 296 ? -3.192 -27.584 -14.389 1.00 29.02 296 LYS A CA 1
ATOM 2268 C C . LYS A 1 296 ? -3.379 -28.022 -12.933 1.00 29.02 296 LYS A C 1
ATOM 2270 O O . LYS A 1 296 ? -3.356 -29.204 -12.623 1.00 29.02 296 LYS A O 1
ATOM 2275 N N . GLY A 1 297 ? -3.553 -27.056 -12.033 1.00 28.33 297 GLY A N 1
ATOM 2276 C CA . GLY A 1 297 ? -3.871 -27.339 -10.628 1.00 28.33 297 GLY A CA 1
ATOM 2277 C C . GLY A 1 297 ? -3.243 -26.396 -9.608 1.00 28.33 297 GLY A C 1
ATOM 2278 O O . GLY A 1 297 ? -3.829 -26.221 -8.545 1.00 28.33 297 GLY A O 1
ATOM 2279 N N . VAL A 1 298 ? -2.122 -25.735 -9.931 1.00 28.92 298 VAL A N 1
ATOM 2280 C CA . VAL A 1 298 ? -1.498 -24.713 -9.058 1.00 28.92 298 VAL A CA 1
ATOM 2281 C C . VAL A 1 298 ? -1.158 -23.432 -9.830 1.00 28.92 298 VAL A C 1
ATOM 2283 O O . VAL A 1 298 ? -0.157 -22.760 -9.625 1.00 28.92 298 VAL A O 1
ATOM 2286 N N . THR A 1 299 ? -2.055 -23.026 -10.718 1.00 27.88 299 THR A N 1
ATOM 2287 C CA . THR A 1 299 ? -2.388 -21.604 -10.819 1.00 27.88 299 THR A CA 1
ATOM 2288 C C . THR A 1 299 ? -3.047 -21.189 -9.503 1.00 27.88 299 THR A C 1
ATOM 2290 O O . THR A 1 299 ? -3.981 -21.872 -9.076 1.00 27.88 299 THR A O 1
ATOM 2293 N N . CYS A 1 300 ? -2.707 -20.036 -8.922 1.00 31.38 300 CYS A N 1
ATOM 2294 C CA . CYS A 1 300 ? -3.708 -19.279 -8.159 1.00 31.38 300 CYS A CA 1
ATOM 2295 C C . CYS A 1 300 ? -4.790 -18.804 -9.154 1.00 31.38 300 CYS A C 1
ATOM 2297 O O . CYS A 1 300 ? -4.850 -17.643 -9.547 1.00 31.38 300 CYS A O 1
ATOM 2299 N N . SER A 1 301 ? -5.571 -19.764 -9.654 1.00 25.67 301 SER A N 1
ATOM 2300 C CA . SER A 1 301 ? -6.764 -19.616 -10.479 1.00 25.67 301 SER A CA 1
ATOM 2301 C C . SER A 1 301 ? -7.961 -19.487 -9.537 1.00 25.67 301 SER A C 1
ATOM 2303 O O . SER A 1 301 ? -7.932 -19.993 -8.410 1.00 25.67 301 SER A O 1
ATOM 2305 N N . PRO A 1 302 ? -8.977 -18.715 -9.937 1.00 30.28 302 PRO A N 1
ATOM 2306 C CA . PRO A 1 302 ? -9.727 -17.859 -9.052 1.00 30.28 302 PRO A CA 1
ATOM 2307 C C . PRO A 1 302 ? -10.832 -18.652 -8.361 1.00 30.28 302 PRO A C 1
ATOM 2309 O O . PRO A 1 302 ? -11.908 -18.887 -8.901 1.00 30.28 302 PRO A O 1
ATOM 2312 N N . ARG A 1 303 ? -10.570 -19.055 -7.124 1.00 23.83 303 ARG A N 1
ATOM 2313 C CA . ARG A 1 303 ? -11.607 -19.308 -6.121 1.00 23.83 303 ARG A CA 1
ATOM 2314 C C . ARG A 1 303 ? -11.233 -18.527 -4.864 1.00 23.83 303 ARG A C 1
ATOM 2316 O O . ARG A 1 303 ? -10.047 -18.345 -4.600 1.00 23.83 303 ARG A O 1
ATOM 2323 N N . PRO A 1 304 ? -12.224 -17.939 -4.178 1.00 35.59 304 PRO A N 1
ATOM 2324 C CA . PRO A 1 304 ? -12.084 -16.644 -3.532 1.00 35.59 304 PRO A CA 1
ATOM 2325 C C . PRO A 1 304 ? -11.045 -16.712 -2.418 1.00 35.59 304 PRO A C 1
ATOM 2327 O O . PRO A 1 304 ? -11.253 -17.334 -1.377 1.00 35.59 304 PRO A O 1
ATOM 2330 N N . ILE A 1 305 ? -9.940 -15.998 -2.618 1.00 35.12 305 ILE A N 1
ATOM 2331 C CA . ILE A 1 305 ? -8.898 -15.778 -1.608 1.00 35.12 305 ILE A CA 1
ATOM 2332 C C . ILE A 1 305 ? -9.442 -14.976 -0.397 1.00 35.12 305 ILE A C 1
ATOM 2334 O O . ILE A 1 305 ? -8.757 -14.814 0.604 1.00 35.12 305 ILE A O 1
ATOM 2338 N N . CYS A 1 306 ? -10.717 -14.572 -0.390 1.00 39.06 306 CYS A N 1
ATOM 2339 C CA . CYS A 1 306 ? 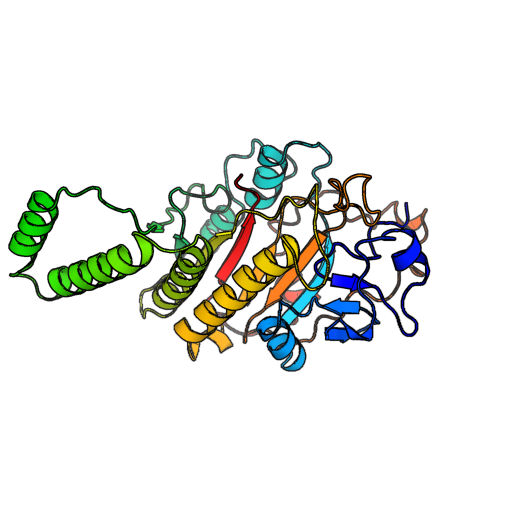-11.328 -13.704 0.625 1.00 39.06 306 CYS A CA 1
ATOM 2340 C C . CYS A 1 306 ? -12.400 -14.343 1.533 1.00 39.06 306 CYS A C 1
ATOM 2342 O O . CYS A 1 306 ? -13.370 -13.692 1.918 1.00 39.06 306 CYS A O 1
ATOM 2344 N N . ALA A 1 307 ? -12.221 -15.597 1.946 1.00 29.02 307 ALA A N 1
ATOM 2345 C CA . ALA A 1 307 ? -12.920 -16.118 3.136 1.00 29.02 307 ALA A CA 1
ATOM 2346 C C . ALA A 1 307 ? -12.107 -17.178 3.896 1.00 29.02 307 ALA A C 1
ATOM 2348 O O . ALA A 1 307 ? -12.185 -17.266 5.118 1.00 29.02 307 ALA A O 1
ATOM 2349 N N . GLN A 1 308 ? -11.275 -17.962 3.198 1.00 28.67 308 GLN A N 1
ATOM 2350 C CA . GLN A 1 308 ? -10.396 -18.949 3.840 1.00 28.67 308 GLN A CA 1
ATOM 2351 C C . GLN A 1 308 ? -9.027 -18.388 4.251 1.00 28.67 308 GLN A C 1
ATOM 2353 O O . GLN A 1 308 ? -8.403 -18.949 5.156 1.00 28.67 308 GLN A O 1
ATOM 2358 N N . CYS A 1 309 ? -8.567 -17.263 3.686 1.00 31.42 309 CYS A N 1
ATOM 2359 C CA . CYS A 1 309 ? -7.305 -16.657 4.121 1.00 31.42 309 CYS A CA 1
ATOM 2360 C C . CYS A 1 309 ? -7.379 -15.972 5.495 1.00 31.42 309 CYS A C 1
ATOM 2362 O O . CYS A 1 309 ? -6.369 -15.937 6.197 1.00 31.42 309 CYS A O 1
ATOM 2364 N N . SER A 1 310 ? -8.557 -15.531 5.939 1.00 36.97 310 SER A N 1
ATOM 2365 C CA . SER A 1 310 ? -8.740 -14.855 7.232 1.00 36.97 310 SER A CA 1
ATOM 2366 C C . SER A 1 310 ? -8.630 -15.783 8.452 1.00 36.97 310 SER A C 1
ATOM 2368 O O . SER A 1 310 ? -8.546 -15.310 9.580 1.00 36.97 310 SER A O 1
ATOM 2370 N N . LYS A 1 311 ? -8.543 -17.106 8.257 1.00 30.50 311 LYS A N 1
ATOM 2371 C CA . LYS A 1 311 ? -8.110 -18.040 9.314 1.00 30.50 311 LYS A CA 1
ATOM 2372 C C . LYS A 1 311 ? -6.971 -18.950 8.873 1.00 30.50 311 LYS A C 1
ATOM 2374 O O . LYS A 1 311 ? -6.076 -19.202 9.663 1.00 30.50 311 LYS A O 1
ATOM 2379 N N . ARG A 1 312 ? -6.967 -19.432 7.625 1.00 28.36 312 ARG A N 1
ATOM 2380 C CA . ARG A 1 312 ? -6.066 -20.503 7.165 1.00 28.36 312 ARG A CA 1
ATOM 2381 C C . ARG A 1 312 ? -4.819 -19.997 6.432 1.00 28.36 312 ARG A C 1
ATOM 2383 O O . ARG A 1 312 ? -3.785 -20.634 6.571 1.00 28.36 312 ARG A O 1
ATOM 2390 N N . CYS A 1 313 ? -4.859 -18.841 5.757 1.00 33.12 313 CYS A N 1
ATOM 2391 C CA . CYS A 1 313 ? -3.627 -18.166 5.298 1.00 33.12 313 CYS A CA 1
ATOM 2392 C C . CYS A 1 313 ? -2.911 -17.492 6.474 1.00 33.12 313 CYS A C 1
ATOM 2394 O O . CYS A 1 313 ? -1.707 -17.675 6.615 1.00 33.12 313 CYS A O 1
ATOM 2396 N N . LEU A 1 314 ? -3.660 -16.852 7.389 1.00 33.97 314 LEU A N 1
ATOM 2397 C CA . LEU A 1 314 ? -3.119 -16.384 8.676 1.00 33.97 314 LEU A CA 1
ATOM 2398 C C . LEU A 1 314 ? -2.546 -17.516 9.540 1.00 33.97 314 LEU A C 1
ATOM 2400 O O . LEU A 1 314 ? -1.490 -17.336 10.141 1.00 33.97 314 LEU A O 1
ATOM 2404 N N . ALA A 1 315 ? -3.154 -18.703 9.549 1.00 31.92 315 ALA A N 1
ATOM 2405 C CA . ALA A 1 315 ? -2.622 -19.837 10.306 1.00 31.92 315 ALA A CA 1
ATOM 2406 C C . ALA A 1 315 ? -1.449 -20.563 9.622 1.00 31.92 315 ALA A C 1
ATOM 2408 O O . ALA A 1 315 ? -0.448 -20.818 10.287 1.00 31.92 315 ALA A O 1
ATOM 2409 N N . ASN A 1 316 ? -1.543 -20.897 8.327 1.00 29.97 316 ASN A N 1
ATOM 2410 C CA . ASN A 1 316 ? -0.568 -21.777 7.662 1.00 29.97 316 ASN A CA 1
ATOM 2411 C C . ASN A 1 316 ? 0.597 -21.039 6.993 1.00 29.97 316 ASN A C 1
ATOM 2413 O O . ASN A 1 316 ? 1.680 -21.606 6.915 1.00 29.97 316 ASN A O 1
ATOM 2417 N N . ILE A 1 317 ? 0.403 -19.805 6.514 1.00 36.28 317 ILE A N 1
ATOM 2418 C CA . ILE A 1 317 ? 1.485 -19.014 5.897 1.00 36.28 317 ILE A CA 1
ATOM 2419 C C . ILE A 1 317 ? 2.211 -18.183 6.969 1.00 36.28 317 ILE A C 1
ATOM 2421 O O . ILE A 1 317 ? 3.410 -17.943 6.856 1.00 36.28 317 ILE A O 1
ATOM 2425 N N . TRP A 1 318 ? 1.509 -17.771 8.036 1.00 38.06 318 TRP A N 1
ATOM 2426 C CA . TRP A 1 318 ? 2.007 -16.764 8.988 1.00 38.06 318 TRP A CA 1
ATOM 2427 C C . TRP A 1 318 ? 2.284 -17.275 10.412 1.00 38.06 318 TRP A C 1
ATOM 2429 O O . TRP A 1 318 ? 2.720 -16.495 11.256 1.00 38.06 318 TRP A O 1
ATOM 2439 N N . GLY A 1 319 ? 2.101 -18.573 10.694 1.00 29.39 319 GLY A N 1
ATOM 2440 C CA . GLY A 1 319 ? 2.470 -19.170 11.988 1.00 29.39 319 GLY A CA 1
ATOM 2441 C C . GLY A 1 319 ? 1.711 -18.587 13.189 1.00 29.39 319 GLY A C 1
ATOM 2442 O O . GLY A 1 319 ? 2.202 -18.632 14.315 1.00 29.39 319 GLY A O 1
ATOM 2443 N N . LEU A 1 320 ? 0.520 -18.023 12.963 1.00 38.25 320 LEU A N 1
ATOM 2444 C CA . LEU A 1 320 ? -0.270 -17.295 13.964 1.00 38.25 320 LEU A CA 1
ATOM 2445 C C . LEU A 1 320 ? -1.216 -18.206 14.773 1.00 38.25 320 LEU A C 1
ATOM 2447 O O . LEU A 1 320 ? -2.258 -17.762 15.252 1.00 38.25 320 LEU A O 1
ATOM 2451 N N . MET A 1 321 ? -0.905 -19.497 14.928 1.00 30.70 321 MET A N 1
ATOM 2452 C CA . MET A 1 321 ? -1.711 -20.365 15.792 1.00 30.70 321 MET A CA 1
ATOM 2453 C C . MET A 1 321 ? -1.355 -20.144 17.272 1.00 30.70 321 MET A C 1
ATOM 2455 O O . MET A 1 321 ? -0.187 -20.186 17.652 1.00 30.70 321 MET A O 1
ATOM 2459 N N . ASN A 1 322 ? -2.398 -19.957 18.094 1.00 32.66 322 ASN A N 1
ATOM 2460 C CA . ASN A 1 322 ? -2.426 -19.968 19.570 1.00 32.66 322 ASN A CA 1
ATOM 2461 C C . ASN A 1 322 ? -2.272 -18.646 20.352 1.00 32.66 322 ASN A C 1
ATOM 2463 O O . ASN A 1 322 ? -1.962 -18.709 21.543 1.00 32.66 322 ASN A O 1
ATOM 2467 N N . LYS A 1 323 ? -2.548 -17.457 19.787 1.00 34.62 323 LYS A N 1
ATOM 2468 C CA . LYS A 1 323 ? -2.670 -16.226 20.606 1.00 34.62 323 LYS A CA 1
ATOM 2469 C C . LYS A 1 323 ? -3.916 -15.388 20.284 1.00 34.62 323 LYS A C 1
ATOM 2471 O O . LYS A 1 323 ? -4.305 -15.316 19.121 1.00 34.62 323 LYS A O 1
ATOM 2476 N N . PRO A 1 324 ? -4.542 -14.742 21.290 1.00 34.59 324 PRO A N 1
ATOM 2477 C CA . PRO A 1 324 ? -5.626 -13.793 21.067 1.00 34.59 324 PRO A CA 1
ATOM 2478 C C . PRO A 1 324 ? -5.040 -12.517 20.447 1.00 34.59 324 PRO A C 1
ATOM 2480 O O . PRO A 1 324 ? -4.557 -11.634 21.152 1.00 34.59 324 PRO A O 1
ATOM 2483 N N . TYR A 1 325 ? -5.011 -12.429 19.118 1.00 40.53 325 TYR A N 1
ATOM 2484 C CA . TYR A 1 325 ? -4.649 -11.184 18.441 1.00 40.53 325 TYR A CA 1
ATOM 2485 C C . TYR A 1 325 ? -5.818 -10.213 18.576 1.00 40.53 325 TYR A C 1
ATOM 2487 O O . TYR A 1 325 ? -6.934 -10.515 18.158 1.00 40.53 325 TYR A O 1
ATOM 2495 N N . SER A 1 326 ? -5.577 -9.073 19.217 1.00 33.00 326 SER A N 1
ATOM 2496 C CA . SER A 1 326 ? -6.642 -8.150 19.601 1.00 33.00 326 SER A CA 1
ATOM 2497 C C . SER A 1 326 ? -6.937 -7.068 18.559 1.00 33.00 326 SER A C 1
ATOM 2499 O O . SER A 1 326 ? -8.044 -6.533 18.616 1.00 33.00 326 SER A O 1
ATOM 2501 N N . LYS A 1 327 ? -6.009 -6.738 17.630 1.00 41.22 327 LYS A N 1
ATOM 2502 C CA . LYS A 1 327 ? -6.166 -5.647 1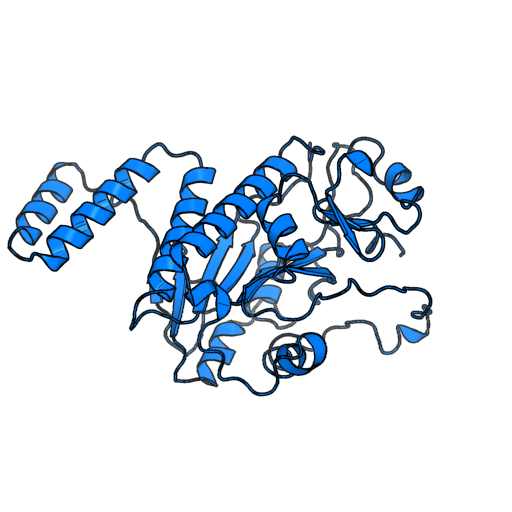6.637 1.00 41.22 327 LYS A CA 1
ATOM 2503 C C . LYS A 1 327 ? -5.429 -5.894 15.298 1.00 41.22 327 LYS A C 1
ATOM 2505 O O . LYS A 1 327 ? -4.289 -6.340 15.290 1.00 41.22 327 LYS A O 1
ATOM 2510 N N . CYS A 1 328 ? -6.060 -5.597 14.157 1.00 33.34 328 CYS A N 1
ATOM 2511 C CA . CYS A 1 328 ? -5.521 -5.758 12.796 1.00 33.34 328 CYS A CA 1
ATOM 2512 C C . CYS A 1 328 ? -5.825 -4.511 11.955 1.00 33.34 328 CYS A C 1
ATOM 2514 O O . CYS A 1 328 ? -6.983 -4.187 11.761 1.00 33.34 328 CYS A O 1
ATOM 2516 N N . SER A 1 329 ? -4.823 -3.818 11.418 1.00 35.19 329 SER A N 1
ATOM 2517 C CA . SER A 1 329 ? -5.041 -2.678 10.515 1.00 35.19 329 SER A CA 1
ATOM 2518 C C . SER A 1 329 ? -4.883 -3.135 9.068 1.00 35.19 329 SER A C 1
ATOM 2520 O O . SER A 1 329 ? -3.900 -3.782 8.725 1.00 35.19 329 SER A O 1
ATOM 2522 N N . LEU A 1 330 ? -5.819 -2.804 8.187 1.00 36.72 330 LEU A N 1
ATOM 2523 C CA . LEU A 1 330 ? -5.715 -3.147 6.773 1.00 36.72 330 LEU A CA 1
ATOM 2524 C C . LEU A 1 330 ? -5.558 -1.868 5.963 1.00 36.72 330 LEU A C 1
ATOM 2526 O O . LEU A 1 330 ? -6.443 -1.028 5.934 1.00 36.72 330 LEU A O 1
ATOM 2530 N N . MET A 1 331 ? -4.441 -1.720 5.270 1.00 40.56 331 MET A N 1
ATOM 2531 C CA . MET A 1 331 ? -4.235 -0.616 4.351 1.00 40.56 331 MET A CA 1
ATOM 2532 C C . MET A 1 331 ? -4.515 -1.083 2.920 1.00 40.56 331 MET A C 1
ATOM 2534 O O . MET A 1 331 ? -3.992 -2.090 2.452 1.00 40.56 331 MET A O 1
ATOM 2538 N N . HIS A 1 332 ? -5.339 -0.344 2.194 1.00 44.09 332 HIS A N 1
ATOM 2539 C CA . HIS A 1 332 ? -5.555 -0.569 0.776 1.00 44.09 332 HIS A CA 1
ATOM 2540 C C . HIS A 1 332 ? -4.766 0.481 -0.021 1.00 44.09 332 HIS A C 1
ATOM 2542 O O . HIS A 1 332 ? -4.781 1.671 0.288 1.00 44.09 332 HIS A O 1
ATOM 2548 N N . LEU A 1 333 ? -4.002 0.054 -1.021 1.00 41.03 333 LEU A N 1
ATOM 2549 C CA . LEU A 1 333 ? -3.336 0.948 -1.963 1.00 41.03 333 LEU A CA 1
ATOM 2550 C C . LEU A 1 333 ? -4.205 0.978 -3.208 1.00 41.03 333 LEU A C 1
ATOM 2552 O O . LEU A 1 333 ? -4.305 -0.021 -3.908 1.00 41.03 333 LEU A O 1
ATOM 2556 N N . ASN A 1 334 ? -4.851 2.114 -3.440 1.00 41.78 334 ASN A N 1
ATOM 2557 C CA . ASN A 1 334 ? -5.831 2.274 -4.503 1.00 41.78 334 ASN A CA 1
ATOM 2558 C C . ASN A 1 334 ? -5.308 3.267 -5.545 1.00 41.78 334 ASN A C 1
ATOM 2560 O O . ASN A 1 334 ? -4.644 4.240 -5.195 1.00 41.78 334 ASN A O 1
ATOM 2564 N N . GLN A 1 335 ? -5.629 3.098 -6.820 1.00 37.44 335 GLN A N 1
ATOM 2565 C CA . GLN A 1 335 ? -5.544 4.183 -7.787 1.00 37.44 335 GLN A CA 1
ATOM 2566 C C . GLN A 1 335 ? -6.818 5.039 -7.799 1.00 37.44 335 GLN A C 1
ATOM 2568 O O . GLN A 1 335 ? -7.654 4.917 -8.688 1.00 37.44 335 GLN A O 1
ATOM 2573 N N . ARG A 1 336 ? -6.937 6.010 -6.884 1.00 32.41 336 ARG A N 1
ATOM 2574 C CA . ARG A 1 336 ? -7.742 7.200 -7.212 1.00 32.41 336 ARG A CA 1
ATOM 2575 C C . ARG A 1 336 ? -6.867 8.191 -7.975 1.00 32.41 336 ARG A C 1
ATOM 2577 O O . ARG A 1 336 ? -5.824 8.609 -7.459 1.00 32.41 336 ARG A O 1
ATOM 2584 N N . THR A 1 337 ? -7.260 8.463 -9.219 1.00 30.83 337 THR A N 1
ATOM 2585 C CA . THR A 1 337 ? -6.779 9.575 -10.054 1.00 30.83 337 THR A CA 1
ATOM 2586 C C . THR A 1 337 ? -7.294 10.898 -9.523 1.00 30.83 337 THR A C 1
ATOM 2588 O O . THR A 1 337 ? -8.504 10.944 -9.205 1.00 30.83 337 THR A O 1
#

Radius of gyration: 21.01 Å; chains: 1; bounding box: 49×62×53 Å

Sequence (337 aa):
MDNIARGNGWIERGGAQFDEDYYKLRPSIAMSKDQLQPLSDGFGLHPALKNVYQWYQQKQAGFVHACATGYRERSHFDGQKVLENGTTDPFGPIGWMNRFLATQHSQQAIAIDSGMPLIVQGDVKVSSWFPHKLKAEEEQSLLLAELFQNDETLSANFEESMKLESMTSGGSQNKQFNNLMRQAGKFISSPQGPNIAVLELGGWDTHSGQGTTNGRLASQLTKLDKGLDGLKQALGEKWQSTVVIAASEFGRTAAENGTKGTDHGTGNAMFIMGGALKVQMSLPTGLDSLKVNDMKGVTCSPRPICAQCSKRCLANIWGLMNKPYSKCSLMHLNQRT

pLDDT: mean 70.33, std 21.56, range [23.83, 96.94]

Foldseek 3Di:
DPFQFQDQQAKGAAAVHYPPCLCVQQVPADDDPVQFLADPRRIGGQVLLVQLSVQLVVLQKAKAWSAAALDDDDDQQQLQCCVQCLARGSPRQAGLVCVVCVVVVVAAEEEADPDDRRNNDDDDDHHYDYLDPPPPPPVNLVVLCVVCVVPPVSNVVSVVSVVVCVQVVPDDPLSRLLVSLLVQLQQCQDPPHGQEYEYEDAQCPWLAFCHYSDTSVSVSSNSVSSSPVSNCVSNDVCLLLEKEKEDGSWGWGSGRDPRSTTDTDSIDMIMIGTSVQPDHQDHDPDPPVVDPVNVVPPDPNDDRPRPCCVPPVCVPRGVPPDDDRRHYYYYYYGHDD

Organism: NCBI:txid990268

Secondary structure (DSSP, 8-state):
---SSSB-SSEEE--SS--HHHHHH-TTTPPPGGGSEE-GGGEEE-TT-HHHHHHHHTT-EEEEEEE--S--SS-HHHHHHHHHH-SS-TT--S-HHHHHHHH-TT--EEEESSS--GGG-SSS--EE---------HHHHHHHHHHHTT-HHHHHHHHHHHHHHHHHSS--HHHHHHHHHHHHHHHHHSTT--SEEEEEE-----SS---SSSSHHHHHHHHHHHHHHHHHHHHGGGGGG--EEEE-S-EEEEEE-TTSSEEEESBEEEEEE-TT--S-------STT--TTTTTT-S--SS-HHHHIIIIIHHHTT--TTS-----EEEEE----

InterPro domains:
  IPR010869 Protein of unknown function DUF1501 [PF07394] (189-278)